Protein AF-0000000085119322 (afdb_homodimer)

Structure (mmCIF, N/CA/C/O backbone):
data_AF-0000000085119322-model_v1
#
loop_
_entity.id
_entity.type
_entity.pdbx_description
1 polymer 'Molybdopterin synthase catalytic subunit'
#
loop_
_atom_site.group_PDB
_atom_site.id
_atom_site.type_symbol
_atom_site.label_atom_id
_atom_site.label_alt_id
_atom_site.label_comp_id
_atom_site.label_asym_id
_atom_site.label_entity_id
_atom_site.label_seq_id
_atom_site.pdbx_PDB_ins_code
_atom_site.Cartn_x
_atom_site.Cartn_y
_atom_site.Cartn_z
_atom_site.occupancy
_atom_site.B_iso_or_equiv
_atom_site.auth_seq_id
_atom_site.auth_comp_id
_atom_site.auth_asym_id
_atom_site.auth_atom_id
_atom_site.pdbx_PDB_model_num
ATOM 1 N N . MET A 1 1 ? 14.812 -4.898 -3.557 1 94.31 1 MET A N 1
ATOM 2 C CA . MET A 1 1 ? 14.984 -6.238 -3.008 1 94.31 1 MET A CA 1
ATOM 3 C C . MET A 1 1 ? 13.898 -7.18 -3.514 1 94.31 1 MET A C 1
ATOM 5 O O . MET A 1 1 ? 12.719 -6.809 -3.555 1 94.31 1 MET A O 1
ATOM 9 N N . LEU A 1 2 ? 14.266 -8.281 -3.996 1 98.31 2 LEU A N 1
ATOM 10 C CA . LEU A 1 2 ? 13.375 -9.352 -4.43 1 98.31 2 LEU A CA 1
ATOM 11 C C . LEU A 1 2 ? 13.5 -10.562 -3.51 1 98.31 2 LEU A C 1
ATOM 13 O O . LEU A 1 2 ? 14.594 -11.086 -3.311 1 98.31 2 LEU A O 1
ATOM 17 N N . GLN A 1 3 ? 12.367 -11.016 -2.955 1 98.69 3 GLN A N 1
ATOM 18 C CA . GLN A 1 3 ? 12.359 -12.172 -2.062 1 98.69 3 GLN A CA 1
ATOM 19 C C . GLN A 1 3 ? 11.391 -13.242 -2.561 1 98.69 3 GLN A C 1
ATOM 21 O O . GLN A 1 3 ? 10.266 -12.93 -2.967 1 98.69 3 GLN A O 1
ATOM 26 N N . ILE A 1 4 ? 11.828 -14.477 -2.506 1 98.69 4 ILE A N 1
ATOM 27 C CA . ILE A 1 4 ? 10.984 -15.609 -2.879 1 98.69 4 ILE A CA 1
ATOM 28 C C . ILE A 1 4 ? 10.82 -16.547 -1.682 1 98.69 4 ILE A C 1
ATOM 30 O O . ILE A 1 4 ? 11.797 -16.875 -1.009 1 98.69 4 ILE A O 1
ATOM 34 N N . PHE A 1 5 ? 9.602 -16.953 -1.393 1 98.75 5 PHE A N 1
ATOM 35 C CA . PHE A 1 5 ? 9.312 -17.812 -0.249 1 98.75 5 PHE A CA 1
ATOM 36 C C . PHE A 1 5 ? 8.602 -19.094 -0.693 1 98.75 5 PHE A C 1
ATOM 38 O O . PHE A 1 5 ? 7.754 -19.062 -1.588 1 98.75 5 PHE A O 1
ATOM 45 N N . ASP A 1 6 ? 8.938 -20.188 -0.025 1 98.56 6 ASP A N 1
ATOM 46 C CA . ASP A 1 6 ? 8.164 -21.406 -0.233 1 98.56 6 ASP A CA 1
ATOM 47 C C . ASP A 1 6 ? 6.875 -21.375 0.577 1 98.56 6 ASP A C 1
ATOM 49 O O . ASP A 1 6 ? 6.906 -21.312 1.808 1 98.56 6 ASP A O 1
ATOM 53 N N . GLY A 1 7 ? 5.703 -21.391 -0.126 1 98.5 7 GLY A N 1
ATOM 54 C CA . GLY A 1 7 ? 4.422 -21.281 0.551 1 98.5 7 GLY A CA 1
ATOM 55 C C . GLY A 1 7 ? 3.932 -19.844 0.671 1 98.5 7 GLY A C 1
ATOM 56 O O . GLY A 1 7 ? 4.383 -18.969 -0.065 1 98.5 7 GLY A O 1
ATOM 57 N N . ASP A 1 8 ? 2.969 -19.625 1.452 1 98.75 8 ASP A N 1
ATOM 58 C CA . ASP A 1 8 ? 2.328 -18.312 1.56 1 98.75 8 ASP A CA 1
ATOM 59 C C . ASP A 1 8 ? 3.289 -17.281 2.139 1 98.75 8 ASP A C 1
ATOM 61 O O . ASP A 1 8 ? 4.336 -17.641 2.688 1 98.75 8 ASP A O 1
ATOM 65 N N . LEU A 1 9 ? 3.004 -16.078 2.045 1 98.94 9 LEU A N 1
ATOM 66 C CA . LEU A 1 9 ? 3.824 -14.977 2.523 1 98.94 9 LEU A CA 1
ATOM 67 C C . LEU A 1 9 ? 3.385 -14.539 3.916 1 98.94 9 LEU A C 1
ATOM 69 O O . LEU A 1 9 ? 2.189 -14.391 4.176 1 98.94 9 LEU A O 1
ATOM 73 N N . ALA A 1 10 ? 4.344 -14.391 4.805 1 98.88 10 ALA A N 1
ATOM 74 C CA . ALA A 1 10 ? 4.074 -13.758 6.094 1 98.88 10 ALA A CA 1
ATOM 75 C C . ALA A 1 10 ? 3.943 -12.242 5.941 1 98.88 10 ALA A C 1
ATOM 77 O O . ALA A 1 10 ? 4.871 -11.5 6.262 1 98.88 10 ALA A O 1
ATOM 78 N N . VAL A 1 11 ? 2.797 -11.766 5.598 1 98.94 11 VAL A N 1
ATOM 79 C CA . VAL A 1 11 ? 2.557 -10.406 5.125 1 98.94 11 VAL A CA 1
ATOM 80 C C . VAL A 1 11 ? 3.018 -9.406 6.176 1 98.94 11 VAL A C 1
ATOM 82 O O . VAL A 1 11 ? 3.793 -8.492 5.879 1 98.94 11 VAL A O 1
ATOM 85 N N . GLU A 1 12 ? 2.57 -9.602 7.402 1 98.88 12 GLU A N 1
ATOM 86 C CA . GLU A 1 12 ? 2.881 -8.656 8.469 1 98.88 12 GLU A CA 1
ATOM 87 C C . GLU A 1 12 ? 4.387 -8.562 8.703 1 98.88 12 GLU A C 1
ATOM 89 O O . GLU A 1 12 ? 4.934 -7.461 8.797 1 98.88 12 GLU A O 1
ATOM 94 N N . GLN A 1 13 ? 5.023 -9.68 8.734 1 98.88 13 GLN A N 1
ATOM 95 C CA . GLN A 1 13 ? 6.465 -9.695 8.961 1 98.88 13 GLN A CA 1
ATOM 96 C C . GLN A 1 13 ? 7.211 -9.023 7.816 1 98.88 13 GLN A C 1
ATOM 98 O O . GLN A 1 13 ? 8.125 -8.227 8.047 1 98.88 13 GLN A O 1
ATOM 103 N N . ILE A 1 14 ? 6.836 -9.312 6.605 1 98.94 14 ILE A N 1
ATOM 104 C CA . ILE A 1 14 ? 7.535 -8.812 5.422 1 98.94 14 ILE A CA 1
ATOM 105 C C . ILE A 1 14 ? 7.324 -7.305 5.301 1 98.94 14 ILE A C 1
ATOM 107 O O . ILE A 1 14 ? 8.289 -6.543 5.184 1 98.94 14 ILE A O 1
ATOM 111 N N . THR A 1 15 ? 6.082 -6.824 5.375 1 98.88 15 THR A N 1
ATOM 112 C CA . THR A 1 15 ? 5.797 -5.406 5.18 1 98.88 15 THR A CA 1
ATOM 113 C C . THR A 1 15 ? 6.355 -4.578 6.336 1 98.88 15 THR A C 1
ATOM 115 O O . THR A 1 15 ? 6.848 -3.469 6.129 1 98.88 15 THR A O 1
ATOM 118 N N . ASN A 1 16 ? 6.285 -5.148 7.578 1 98.88 16 ASN A N 1
ATOM 119 C CA . ASN A 1 16 ? 6.879 -4.457 8.719 1 98.88 16 ASN A CA 1
ATOM 120 C C . ASN A 1 16 ? 8.391 -4.305 8.555 1 98.88 16 ASN A C 1
ATOM 122 O O . ASN A 1 16 ? 8.945 -3.246 8.859 1 98.88 16 ASN A O 1
ATOM 126 N N . SER A 1 17 ? 9.008 -5.352 8.117 1 98.81 17 SER A N 1
ATOM 127 C CA . SER A 1 17 ? 10.461 -5.297 7.934 1 98.81 17 SER A CA 1
ATOM 128 C C . SER A 1 17 ? 10.844 -4.246 6.895 1 98.81 17 SER A C 1
ATOM 130 O O . SER A 1 17 ? 11.844 -3.543 7.055 1 98.81 17 SER A O 1
ATOM 132 N N . TRP A 1 18 ? 10.086 -4.168 5.789 1 98.81 18 TRP A N 1
ATOM 133 C CA . TRP A 1 18 ? 10.359 -3.162 4.766 1 98.81 18 TRP A CA 1
ATOM 134 C C . TRP A 1 18 ? 10.141 -1.756 5.316 1 98.81 18 TRP A C 1
ATOM 136 O O . TRP A 1 18 ? 10.977 -0.869 5.117 1 98.81 18 TRP A O 1
ATOM 146 N N . TYR A 1 19 ? 9.078 -1.54 6.02 1 98.81 19 TYR A N 1
ATOM 147 C CA . TYR A 1 19 ? 8.789 -0.231 6.59 1 98.81 19 TYR A CA 1
ATOM 148 C C . TYR A 1 19 ? 9.906 0.218 7.523 1 98.81 19 TYR A C 1
ATOM 150 O O . TYR A 1 19 ? 10.398 1.345 7.418 1 98.81 19 TYR A O 1
ATOM 158 N N . GLU A 1 20 ? 10.258 -0.684 8.406 1 98.31 20 GLU A N 1
ATOM 159 C CA . GLU A 1 20 ? 11.297 -0.372 9.375 1 98.31 20 GLU A CA 1
ATOM 160 C C . GLU A 1 20 ? 12.617 -0.038 8.688 1 98.31 20 GLU A C 1
ATOM 162 O O . GLU A 1 20 ? 13.344 0.847 9.141 1 98.31 20 GLU A O 1
ATOM 167 N N . LYS A 1 21 ? 12.867 -0.703 7.691 1 98.19 21 LYS A N 1
ATOM 168 C CA . LYS A 1 21 ? 14.133 -0.526 6.988 1 98.19 21 LYS A CA 1
ATOM 169 C C . LYS A 1 21 ? 14.18 0.821 6.273 1 98.19 21 LYS A C 1
ATOM 171 O O . LYS A 1 21 ? 15.234 1.456 6.203 1 98.19 21 LYS A O 1
ATOM 176 N N . TYR A 1 22 ? 13.016 1.266 5.777 1 98.06 22 TYR A N 1
ATOM 177 C CA . TYR A 1 22 ? 13.094 2.35 4.805 1 98.06 22 TYR A CA 1
ATOM 178 C C . TYR A 1 22 ? 12.477 3.627 5.355 1 98.06 22 TYR A C 1
ATOM 180 O O . TYR A 1 22 ? 12.656 4.707 4.793 1 98.06 22 TYR A O 1
ATOM 188 N N . LYS A 1 23 ? 11.781 3.625 6.504 1 97.38 23 LYS A N 1
ATOM 189 C CA . LYS A 1 23 ? 11.039 4.766 7.035 1 97.38 23 LYS A CA 1
ATOM 190 C C . LYS A 1 23 ? 11.977 5.93 7.352 1 97.38 23 LYS A C 1
ATOM 192 O O . LYS A 1 23 ? 11.555 7.09 7.336 1 97.38 23 LYS A O 1
ATOM 197 N N . ASN A 1 24 ? 13.266 5.621 7.559 1 97.88 24 ASN A N 1
ATOM 198 C CA . ASN A 1 24 ? 14.18 6.672 7.992 1 97.88 24 ASN A CA 1
ATOM 199 C C . ASN A 1 24 ? 15.016 7.203 6.836 1 97.88 24 ASN A C 1
ATOM 201 O O . ASN A 1 24 ? 15.961 7.961 7.043 1 97.88 24 ASN A O 1
ATOM 205 N N . LEU A 1 25 ? 14.711 6.793 5.605 1 97.75 25 LEU A N 1
ATOM 206 C CA . LEU A 1 25 ? 15.555 7.137 4.469 1 97.75 25 LEU A CA 1
ATOM 207 C C . LEU A 1 25 ? 14.953 8.281 3.668 1 97.75 25 LEU A C 1
ATOM 209 O O . LEU A 1 25 ? 15.242 8.438 2.479 1 97.75 25 LEU A O 1
ATOM 213 N N . ASN A 1 26 ? 14.07 9.008 4.305 1 97.88 26 ASN A N 1
ATOM 214 C CA . ASN A 1 26 ? 13.438 10.211 3.77 1 97.88 26 ASN A CA 1
ATOM 215 C C . ASN A 1 26 ? 12.562 9.898 2.562 1 97.88 26 ASN A C 1
ATOM 217 O O . ASN A 1 26 ? 12.461 10.703 1.636 1 97.88 26 ASN A O 1
ATOM 221 N N . TYR A 1 27 ? 12.047 8.727 2.541 1 98.5 27 TYR A N 1
ATOM 222 C CA . TYR A 1 27 ? 10.914 8.422 1.672 1 98.5 27 TYR A CA 1
ATOM 223 C C . TYR A 1 27 ? 9.609 8.891 2.297 1 98.5 27 TYR A C 1
ATOM 225 O O . TYR A 1 27 ? 9.164 8.344 3.312 1 98.5 27 TYR A O 1
ATOM 233 N N . GLY A 1 28 ? 9.016 9.836 1.655 1 98.56 28 GLY A N 1
ATOM 234 C CA . GLY A 1 28 ? 7.773 10.391 2.176 1 98.56 28 GLY A CA 1
ATOM 235 C C . GLY A 1 28 ? 6.559 9.547 1.845 1 98.56 28 GLY A C 1
ATOM 236 O O . GLY A 1 28 ? 5.48 9.758 2.4 1 98.56 28 GLY A O 1
ATOM 237 N N . ALA A 1 29 ? 6.797 8.625 0.921 1 98.88 29 ALA A N 1
ATOM 238 C CA . ALA A 1 29 ? 5.707 7.754 0.484 1 98.88 29 ALA A CA 1
ATOM 239 C C . ALA A 1 29 ? 6.16 6.297 0.424 1 98.88 29 ALA A C 1
ATOM 241 O O . ALA A 1 29 ? 7.172 5.98 -0.207 1 98.88 29 ALA A O 1
ATOM 242 N N . ILE A 1 30 ? 5.492 5.438 1.085 1 98.94 30 ILE A N 1
ATOM 243 C CA . ILE A 1 30 ? 5.656 3.988 1.03 1 98.94 30 ILE A CA 1
ATOM 244 C C . ILE A 1 30 ? 4.32 3.328 0.691 1 98.94 30 ILE A C 1
ATOM 246 O O . ILE A 1 30 ? 3.363 3.418 1.464 1 98.94 30 ILE A O 1
ATOM 250 N N . ILE A 1 31 ? 4.219 2.744 -0.44 1 98.94 31 ILE A N 1
ATOM 251 C CA . ILE A 1 31 ? 2.967 2.133 -0.872 1 98.94 31 ILE A CA 1
ATOM 252 C C . ILE A 1 31 ? 3.174 0.637 -1.101 1 98.94 31 ILE A C 1
ATOM 254 O O . ILE A 1 31 ? 4.133 0.23 -1.76 1 98.94 31 ILE A O 1
ATOM 258 N N . THR A 1 32 ? 2.34 -0.16 -0.553 1 98.94 32 THR A N 1
ATOM 259 C CA . THR A 1 32 ? 2.459 -1.613 -0.584 1 98.94 32 THR A CA 1
ATOM 260 C C . THR A 1 32 ? 1.197 -2.246 -1.164 1 98.94 32 THR A C 1
ATOM 262 O O . THR A 1 32 ? 0.082 -1.859 -0.81 1 98.94 32 THR A O 1
ATOM 265 N N . PHE A 1 33 ? 1.334 -3.104 -2.006 1 98.94 33 PHE A N 1
ATOM 266 C CA . PHE A 1 33 ? 0.276 -3.92 -2.59 1 98.94 33 PHE A CA 1
ATOM 267 C C . PHE A 1 33 ? 0.391 -5.367 -2.127 1 98.94 33 PHE A C 1
ATOM 269 O O . PHE A 1 33 ? 1.44 -5.996 -2.287 1 98.94 33 PHE A O 1
ATOM 276 N N . VAL A 1 34 ? -0.618 -5.883 -1.581 1 98.94 34 VAL A N 1
ATOM 277 C CA . VAL A 1 34 ? -0.667 -7.273 -1.141 1 98.94 34 VAL A CA 1
ATOM 278 C C . VAL A 1 34 ? -1.733 -8.023 -1.932 1 98.94 34 VAL A C 1
ATOM 280 O O . VAL A 1 34 ? -2.92 -7.695 -1.86 1 98.94 34 VAL A O 1
ATOM 283 N N . GLY A 1 35 ? -1.321 -8.984 -2.646 1 98.81 35 GLY A N 1
ATOM 284 C CA . GLY A 1 35 ? -2.238 -9.914 -3.291 1 98.81 35 GLY A CA 1
ATOM 285 C C . GLY A 1 35 ? -2.641 -11.07 -2.398 1 98.81 35 GLY A C 1
ATOM 286 O O . GLY A 1 35 ? -1.784 -11.75 -1.826 1 98.81 35 GLY A O 1
ATOM 287 N N . VAL A 1 36 ? -3.914 -11.352 -2.303 1 98.88 36 VAL A N 1
ATOM 288 C CA . VAL A 1 36 ? -4.461 -12.422 -1.479 1 98.88 36 VAL A CA 1
ATOM 289 C C . VAL A 1 36 ? -5.258 -13.391 -2.354 1 98.88 36 VAL A C 1
ATOM 291 O O . VAL A 1 36 ? -6.078 -12.969 -3.17 1 98.88 36 VAL A O 1
ATOM 294 N N . VAL A 1 37 ? -4.996 -14.672 -2.184 1 98.62 37 VAL A N 1
ATOM 295 C CA . VAL A 1 37 ? -5.715 -15.672 -2.963 1 98.62 37 VAL A CA 1
ATOM 296 C C . VAL A 1 37 ? -7.184 -15.703 -2.541 1 98.62 37 VAL A C 1
ATOM 298 O O . VAL A 1 37 ? -7.492 -15.891 -1.363 1 98.62 37 VAL A O 1
ATOM 301 N N . ARG A 1 38 ? -8.031 -15.484 -3.479 1 98.19 38 ARG A N 1
ATOM 302 C CA . ARG A 1 38 ? -9.461 -15.469 -3.178 1 98.19 38 ARG A CA 1
ATOM 303 C C . ARG A 1 38 ? -10.047 -16.875 -3.246 1 98.19 38 ARG A C 1
ATOM 305 O O . ARG A 1 38 ? -9.555 -17.719 -3.992 1 98.19 38 ARG A O 1
ATOM 312 N N . ASN A 1 39 ? -11.047 -17.047 -2.467 1 97.56 39 ASN A N 1
ATOM 313 C CA . ASN A 1 39 ? -11.844 -18.266 -2.566 1 97.56 39 ASN A CA 1
ATOM 314 C C . ASN A 1 39 ? -12.906 -18.156 -3.656 1 97.56 39 ASN A C 1
ATOM 316 O O . ASN A 1 39 ? -14.023 -17.688 -3.396 1 97.56 39 ASN A O 1
ATOM 320 N N . GLU A 1 40 ? -12.5 -18.562 -4.816 1 94.94 40 GLU A N 1
ATOM 321 C CA . GLU A 1 40 ? -13.406 -18.469 -5.961 1 94.94 40 GLU A CA 1
ATOM 322 C C . GLU A 1 40 ? -13.25 -19.672 -6.887 1 94.94 40 GLU A C 1
ATOM 324 O O . GLU A 1 40 ? -12.266 -20.406 -6.797 1 94.94 40 GLU A O 1
ATOM 329 N N . ASN A 1 41 ? -14.242 -19.938 -7.684 1 92.5 41 ASN A N 1
ATOM 330 C CA . ASN A 1 41 ? -14.211 -20.938 -8.742 1 92.5 41 ASN A CA 1
ATOM 331 C C . ASN A 1 41 ? -13.906 -22.328 -8.195 1 92.5 41 ASN A C 1
ATOM 333 O O . ASN A 1 41 ? -13.219 -23.125 -8.844 1 92.5 41 ASN A O 1
ATOM 337 N N . ASN A 1 42 ? -14.195 -22.531 -6.949 1 94.19 42 ASN A N 1
ATOM 338 C CA . ASN A 1 42 ? -14.078 -23.812 -6.281 1 94.19 42 ASN A CA 1
ATOM 339 C C . ASN A 1 42 ? -12.617 -24.25 -6.164 1 94.19 42 ASN A C 1
ATOM 341 O O . ASN A 1 42 ? -12.328 -25.453 -6.129 1 94.19 42 ASN A O 1
ATOM 345 N N . ILE A 1 43 ? -11.75 -23.281 -6.242 1 96.69 43 ILE A N 1
ATOM 346 C CA . ILE A 1 43 ? -10.352 -23.641 -6.043 1 96.69 43 ILE A CA 1
ATOM 347 C C . ILE A 1 43 ? -10.047 -23.703 -4.547 1 96.69 43 ILE A C 1
ATOM 349 O O . ILE A 1 43 ? -10.75 -23.094 -3.738 1 96.69 43 ILE A O 1
ATOM 353 N N . GLU A 1 44 ? -8.992 -24.406 -4.195 1 97.94 44 GLU A N 1
ATOM 354 C CA . GLU A 1 44 ? -8.539 -24.531 -2.816 1 97.94 44 GLU A CA 1
ATOM 355 C C . GLU A 1 44 ? -7.328 -23.641 -2.553 1 97.94 44 GLU A C 1
ATOM 357 O O . GLU A 1 44 ? -6.852 -23.547 -1.42 1 97.94 44 GLU A O 1
ATOM 362 N N . GLY A 1 45 ? -6.777 -23.109 -3.598 1 98.25 45 GLY A N 1
ATOM 363 C CA . GLY A 1 45 ? -5.586 -22.266 -3.582 1 98.25 45 GLY A CA 1
ATOM 364 C C . GLY A 1 45 ? -4.922 -22.156 -4.941 1 98.25 45 GLY A C 1
ATOM 365 O O . GLY A 1 45 ? -5.477 -22.594 -5.949 1 98.25 45 GLY A O 1
ATOM 366 N N . LEU A 1 46 ? -3.848 -21.5 -4.938 1 98.19 46 LEU A N 1
ATOM 367 C CA . LEU A 1 46 ? -3.033 -21.359 -6.137 1 98.19 46 LEU A CA 1
ATOM 368 C C . LEU A 1 46 ? -1.631 -21.922 -5.914 1 98.19 46 LEU A C 1
ATOM 370 O O . LEU A 1 46 ? -1.17 -22.016 -4.773 1 98.19 46 LEU A O 1
ATOM 374 N N . SER A 1 47 ? -1.062 -22.266 -6.988 1 98.06 47 SER A N 1
ATOM 375 C CA . SER A 1 47 ? 0.321 -22.734 -6.961 1 98.06 47 SER A CA 1
ATOM 376 C C . SER A 1 47 ? 1.163 -22.016 -8.016 1 98.06 47 SER A C 1
ATOM 378 O O . SER A 1 47 ? 0.677 -21.734 -9.109 1 98.06 47 SER A O 1
ATOM 380 N N . PHE A 1 48 ? 2.488 -21.891 -7.66 1 97.81 48 PHE A N 1
ATOM 381 C CA . PHE A 1 48 ? 3.301 -21.062 -8.531 1 97.81 48 PHE A CA 1
ATOM 382 C C . PHE A 1 48 ? 4.637 -21.719 -8.836 1 97.81 48 PHE A C 1
ATOM 384 O O . PHE A 1 48 ? 5.312 -22.219 -7.926 1 97.81 48 PHE A O 1
ATOM 391 N N . ASP A 1 49 ? 4.996 -21.688 -10.109 1 97 49 ASP A N 1
ATOM 392 C CA . ASP A 1 49 ? 6.355 -21.969 -10.547 1 97 49 ASP A CA 1
ATOM 393 C C . ASP A 1 49 ? 7.086 -20.688 -10.953 1 97 49 ASP A C 1
ATOM 395 O O . ASP A 1 49 ? 6.5 -19.812 -11.594 1 97 49 ASP A O 1
ATOM 399 N N . ILE A 1 50 ? 8.32 -20.641 -10.484 1 96.69 50 ILE A N 1
ATOM 400 C CA . ILE A 1 50 ? 9.102 -19.438 -10.75 1 96.69 50 ILE A CA 1
ATOM 401 C C . ILE A 1 50 ? 10.445 -19.812 -11.367 1 96.69 50 ILE A C 1
ATOM 403 O O . ILE A 1 50 ? 11.109 -20.734 -10.883 1 96.69 50 ILE A O 1
ATOM 407 N N . TYR A 1 51 ? 10.773 -19.156 -12.406 1 94.75 51 TYR A N 1
ATOM 408 C CA . TYR A 1 51 ? 12.141 -19.172 -12.898 1 94.75 51 TYR A CA 1
ATOM 409 C C . TYR A 1 51 ? 12.93 -17.969 -12.383 1 94.75 51 TYR A C 1
ATOM 411 O O . TYR A 1 51 ? 12.969 -16.922 -13.039 1 94.75 51 TYR A O 1
ATOM 419 N N . GLU A 1 52 ? 13.688 -18.141 -11.398 1 96.25 52 GLU A N 1
ATOM 420 C CA . GLU A 1 52 ? 14.227 -17.047 -10.609 1 96.25 52 GLU A CA 1
ATOM 421 C C . GLU A 1 52 ? 15.211 -16.203 -11.422 1 96.25 52 GLU A C 1
ATOM 423 O O . GLU A 1 52 ? 15.203 -14.977 -11.328 1 96.25 52 GLU A O 1
ATOM 428 N N . PRO A 1 53 ? 16.031 -16.828 -12.234 1 96.56 53 PRO A N 1
ATOM 429 C CA . PRO A 1 53 ? 17 -16 -12.984 1 96.56 53 PRO A CA 1
ATOM 430 C C . PRO A 1 53 ? 16.328 -14.992 -13.906 1 96.56 53 PRO A C 1
ATOM 432 O O . PRO A 1 53 ? 16.734 -13.836 -13.969 1 96.56 53 PRO A O 1
ATOM 435 N N . ILE A 1 54 ? 15.297 -15.422 -14.609 1 97.31 54 ILE A N 1
ATOM 436 C CA . ILE A 1 54 ? 14.594 -14.516 -15.516 1 97.31 54 ILE A CA 1
ATOM 437 C C . ILE A 1 54 ? 13.789 -13.5 -14.719 1 97.31 54 ILE A C 1
ATOM 439 O O . ILE A 1 54 ? 13.719 -12.32 -15.086 1 97.31 54 ILE A O 1
ATOM 443 N N . LEU A 1 55 ? 13.219 -13.938 -13.625 1 98 55 LEU A N 1
ATOM 444 C CA . LEU A 1 55 ? 12.477 -13.023 -12.766 1 98 55 LEU A CA 1
ATOM 445 C C . LEU A 1 55 ? 13.383 -11.93 -12.219 1 98 55 LEU A C 1
ATOM 447 O O . LEU A 1 55 ? 12.984 -10.766 -12.156 1 98 55 LEU A O 1
ATOM 451 N N . LYS A 1 56 ? 14.531 -12.305 -11.797 1 97.88 56 LYS A N 1
ATOM 452 C CA . LYS A 1 56 ? 15.5 -11.344 -11.266 1 97.88 56 LYS A CA 1
ATOM 453 C C . LYS A 1 56 ? 15.891 -10.32 -12.328 1 97.88 56 LYS A C 1
ATOM 455 O O . LYS A 1 56 ? 16.047 -9.133 -12.023 1 97.88 56 LYS A O 1
ATOM 460 N N . LEU A 1 57 ? 16.094 -10.805 -13.531 1 97.81 57 LEU A N 1
ATOM 461 C CA . LEU A 1 57 ? 16.422 -9.891 -14.617 1 97.81 57 LEU A CA 1
ATOM 462 C C . LEU A 1 57 ? 15.297 -8.891 -14.844 1 97.81 57 LEU A C 1
ATOM 464 O O . LEU A 1 57 ? 15.539 -7.691 -14.992 1 97.81 57 LEU A O 1
ATOM 468 N N . TRP A 1 58 ? 14.086 -9.391 -14.938 1 97.94 58 TRP A N 1
ATOM 469 C CA . TRP A 1 58 ? 12.914 -8.539 -15.078 1 97.94 58 TRP A CA 1
ATOM 470 C C . TRP A 1 58 ? 12.828 -7.535 -13.93 1 97.94 58 TRP A C 1
ATOM 472 O O . TRP A 1 58 ? 12.633 -6.34 -14.156 1 97.94 58 TRP A O 1
ATOM 482 N N . PHE A 1 59 ? 13.078 -8 -12.719 1 98.62 59 PHE A N 1
ATOM 483 C CA . PHE A 1 59 ? 12.984 -7.156 -11.539 1 98.62 59 PHE A CA 1
ATOM 484 C C . PHE A 1 59 ? 14.086 -6.102 -11.539 1 98.62 59 PHE A C 1
ATOM 486 O O . PHE A 1 59 ? 13.852 -4.953 -11.156 1 98.62 59 PHE A O 1
ATOM 493 N N . ASP A 1 60 ? 15.258 -6.461 -11.961 1 98.31 60 ASP A N 1
ATOM 494 C CA . ASP A 1 60 ? 16.391 -5.527 -12.016 1 98.31 60 ASP A CA 1
ATOM 495 C C . ASP A 1 60 ? 16.094 -4.371 -12.969 1 98.31 60 ASP A C 1
ATOM 497 O O . ASP A 1 60 ? 16.516 -3.238 -12.719 1 98.31 60 ASP A O 1
ATOM 501 N N . SER A 1 61 ? 15.445 -4.695 -14.047 1 98.25 61 SER A N 1
ATOM 502 C CA . SER A 1 61 ? 15.078 -3.633 -14.977 1 98.25 61 SER A CA 1
ATOM 503 C C . SER A 1 61 ? 14.125 -2.637 -14.32 1 98.25 61 SER A C 1
ATOM 505 O O . SER A 1 61 ? 14.195 -1.436 -14.586 1 98.25 61 SER A O 1
ATOM 507 N N . TRP A 1 62 ? 13.227 -3.123 -13.477 1 98.56 62 TRP A N 1
ATOM 508 C CA . TRP A 1 62 ? 12.297 -2.256 -12.758 1 98.56 62 TRP A CA 1
ATOM 509 C C . TRP A 1 62 ? 13.023 -1.448 -11.688 1 98.56 62 TRP A C 1
ATOM 511 O O . TRP A 1 62 ? 12.688 -0.286 -11.445 1 98.56 62 TRP A O 1
ATOM 521 N N . GLN A 1 63 ? 14.008 -2.072 -11.039 1 98.62 63 GLN A N 1
ATOM 522 C CA . GLN A 1 63 ? 14.805 -1.34 -10.055 1 98.62 63 GLN A CA 1
ATOM 523 C C . GLN A 1 63 ? 15.516 -0.155 -10.695 1 98.62 63 GLN A C 1
ATOM 525 O O . GLN A 1 63 ? 15.555 0.937 -10.125 1 98.62 63 GLN A O 1
ATOM 530 N N . LYS A 1 64 ? 16.031 -0.398 -11.891 1 98.5 64 LYS A N 1
ATOM 531 C CA . LYS A 1 64 ? 16.703 0.675 -12.625 1 98.5 64 LYS A CA 1
ATOM 532 C C . LYS A 1 64 ? 15.727 1.807 -12.945 1 98.5 64 LYS A C 1
ATOM 534 O O . LYS A 1 64 ? 16.047 2.982 -12.758 1 98.5 64 LYS A O 1
ATOM 539 N N . LYS A 1 65 ? 14.562 1.426 -13.43 1 98.44 65 LYS A N 1
ATOM 540 C CA . LYS A 1 65 ? 13.523 2.404 -13.734 1 98.44 65 LYS A CA 1
ATOM 541 C C . LYS A 1 65 ? 13.141 3.211 -12.5 1 98.44 65 LYS A C 1
ATOM 543 O O . LYS A 1 65 ? 13.008 4.438 -12.562 1 98.44 65 LYS A O 1
ATOM 548 N N . ALA A 1 66 ? 12.992 2.551 -11.352 1 98.69 66 ALA A N 1
ATOM 549 C CA . ALA A 1 66 ? 12.625 3.205 -10.094 1 98.69 66 ALA A CA 1
ATOM 550 C C . ALA A 1 66 ? 13.727 4.137 -9.617 1 98.69 66 ALA A C 1
ATOM 552 O O . ALA A 1 66 ? 13.461 5.262 -9.188 1 98.69 66 ALA A O 1
ATOM 553 N N . ASN A 1 67 ? 14.945 3.701 -9.727 1 98.38 67 ASN A N 1
ATOM 554 C CA . ASN A 1 67 ? 16.094 4.48 -9.266 1 98.38 67 ASN A CA 1
ATOM 555 C C . ASN A 1 67 ? 16.219 5.793 -10.039 1 98.38 67 ASN A C 1
ATOM 557 O O . ASN A 1 67 ? 16.625 6.812 -9.477 1 98.38 67 ASN A O 1
ATOM 561 N N . GLU A 1 68 ? 15.852 5.785 -11.305 1 98.5 68 GLU A N 1
ATOM 562 C CA . GLU A 1 68 ? 15.883 6.988 -12.125 1 98.5 68 GLU A CA 1
ATOM 563 C C . GLU A 1 68 ? 14.93 8.047 -11.594 1 98.5 68 GLU A C 1
ATOM 565 O O . GLU A 1 68 ? 15.102 9.242 -11.859 1 98.5 68 GLU A O 1
ATOM 570 N N . LYS A 1 69 ? 13.977 7.629 -10.844 1 98.31 69 LYS A N 1
ATOM 571 C CA . LYS A 1 69 ? 12.984 8.539 -10.273 1 98.31 69 LYS A CA 1
ATOM 572 C C . LYS A 1 69 ? 13.195 8.719 -8.773 1 98.31 69 LYS A C 1
ATOM 574 O O . LYS A 1 69 ? 12.281 9.125 -8.055 1 98.31 69 LYS A O 1
ATOM 579 N N . ASN A 1 70 ? 14.375 8.273 -8.266 1 98.25 70 ASN A N 1
ATOM 580 C CA . ASN A 1 70 ? 14.742 8.359 -6.852 1 98.25 70 ASN A CA 1
ATOM 581 C C . ASN A 1 70 ? 13.812 7.516 -5.984 1 98.25 70 ASN A C 1
ATOM 583 O O . ASN A 1 70 ? 13.422 7.938 -4.891 1 98.25 70 ASN A O 1
ATOM 587 N N . ALA A 1 71 ? 13.422 6.391 -6.516 1 98.88 71 ALA A N 1
ATOM 588 C CA . ALA A 1 71 ? 12.555 5.441 -5.824 1 98.88 71 ALA A CA 1
ATOM 589 C C . ALA A 1 71 ? 13.188 4.055 -5.777 1 98.88 71 ALA A C 1
ATOM 591 O O . ALA A 1 71 ? 14.227 3.816 -6.406 1 98.88 71 ALA A O 1
ATOM 592 N N . ILE A 1 72 ? 12.625 3.211 -4.961 1 98.88 72 ILE A N 1
ATOM 593 C CA . ILE A 1 72 ? 12.992 1.8 -4.973 1 98.88 72 ILE A CA 1
ATOM 594 C C . ILE A 1 72 ? 11.727 0.94 -5.055 1 98.88 72 ILE A C 1
ATOM 596 O O . ILE A 1 72 ? 10.648 1.37 -4.641 1 98.88 72 ILE A O 1
ATOM 600 N N . VAL A 1 73 ? 11.867 -0.197 -5.598 1 98.88 73 VAL A N 1
ATOM 601 C CA . VAL A 1 73 ? 10.789 -1.179 -5.68 1 98.88 73 VAL A CA 1
ATOM 602 C C . VAL A 1 73 ? 11.195 -2.449 -4.934 1 98.88 73 VAL A C 1
ATOM 604 O O . VAL A 1 73 ? 12.344 -2.889 -5.016 1 98.88 73 VAL A O 1
ATOM 607 N N . LEU A 1 74 ? 10.32 -2.982 -4.164 1 98.94 74 LEU A N 1
ATOM 608 C CA . LEU A 1 74 ? 10.477 -4.242 -3.449 1 98.94 74 LEU A CA 1
ATOM 609 C C . LEU A 1 74 ? 9.391 -5.234 -3.85 1 98.94 74 LEU A C 1
ATOM 611 O O . LEU A 1 74 ? 8.273 -4.836 -4.172 1 98.94 74 LEU A O 1
ATOM 615 N N . MET A 1 75 ? 9.758 -6.5 -3.752 1 98.88 75 MET A N 1
ATOM 616 C CA . MET A 1 75 ? 8.773 -7.512 -4.125 1 98.88 75 MET A CA 1
ATOM 617 C C . MET A 1 75 ? 9.023 -8.82 -3.379 1 98.88 75 MET A C 1
ATOM 619 O O . MET A 1 75 ? 10.172 -9.219 -3.189 1 98.88 75 MET A O 1
ATOM 623 N N . ALA A 1 76 ? 8 -9.438 -2.906 1 98.94 76 ALA A N 1
ATOM 624 C CA . ALA A 1 76 ? 7.988 -10.797 -2.379 1 98.94 76 ALA A CA 1
ATOM 625 C C . ALA A 1 76 ? 6.965 -11.664 -3.115 1 98.94 76 A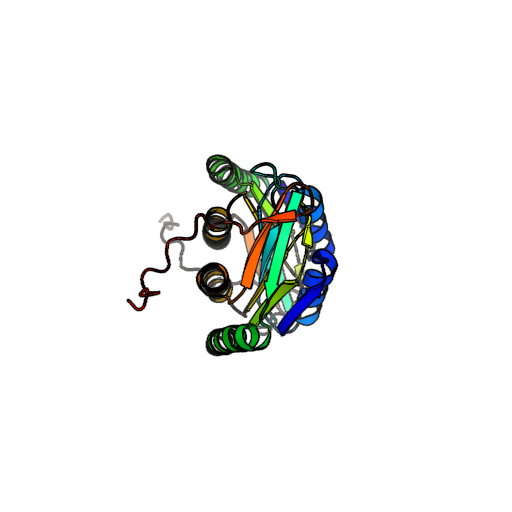LA A C 1
ATOM 627 O O . ALA A 1 76 ? 5.855 -11.203 -3.406 1 98.94 76 ALA A O 1
ATOM 628 N N . HIS A 1 77 ? 7.305 -12.852 -3.416 1 98.88 77 HIS A N 1
ATOM 629 C CA . HIS A 1 77 ? 6.387 -13.758 -4.105 1 98.88 77 HIS A CA 1
ATOM 630 C C . HIS A 1 77 ? 6.543 -15.188 -3.604 1 98.88 77 HIS A C 1
ATOM 632 O O . HIS A 1 77 ? 7.637 -15.594 -3.213 1 98.88 77 HIS A O 1
ATOM 638 N N . SER A 1 78 ? 5.473 -15.852 -3.678 1 98.75 78 SER A N 1
ATOM 639 C CA . SER A 1 78 ? 5.426 -17.25 -3.248 1 98.75 78 SER A CA 1
ATOM 640 C C . SER A 1 78 ? 5.898 -18.188 -4.355 1 98.75 78 SER A C 1
ATOM 642 O O . SER A 1 78 ? 5.676 -17.922 -5.539 1 98.75 78 SER A O 1
ATOM 644 N N . ARG A 1 79 ? 6.52 -19.188 -4 1 98.44 79 ARG A N 1
ATOM 645 C CA . ARG A 1 79 ? 6.703 -20.406 -4.777 1 98.44 79 ARG A CA 1
ATOM 646 C C . ARG A 1 79 ? 5.934 -21.562 -4.16 1 98.44 79 ARG A C 1
ATOM 648 O O . ARG A 1 79 ? 5.895 -21.719 -2.938 1 98.44 79 ARG A O 1
ATOM 655 N N . GLY A 1 80 ? 5.324 -22.391 -5.016 1 98.19 80 GLY A N 1
ATOM 656 C CA . GLY A 1 80 ? 4.535 -23.5 -4.516 1 98.19 80 GLY A CA 1
ATOM 657 C C . GLY A 1 80 ? 3.125 -23.109 -4.121 1 98.19 80 GLY A C 1
ATOM 658 O O . GLY A 1 80 ? 2.545 -22.188 -4.711 1 98.19 80 GLY A O 1
ATOM 659 N N . 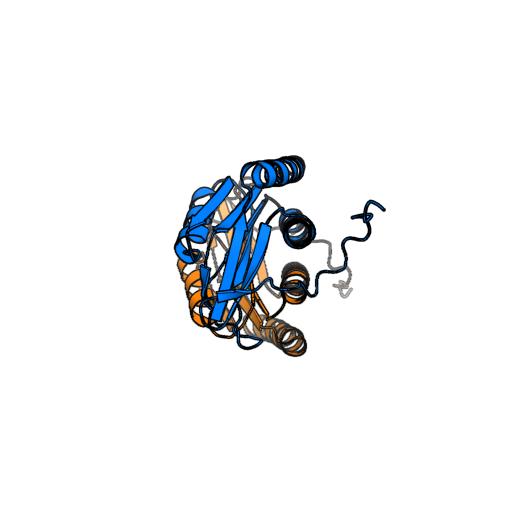ASP A 1 81 ? 2.506 -23.844 -3.197 1 98.56 81 ASP A N 1
ATOM 660 C CA . ASP A 1 81 ? 1.074 -23.781 -2.92 1 98.56 81 ASP A CA 1
ATOM 661 C C . ASP A 1 81 ? 0.762 -22.672 -1.916 1 98.56 81 ASP A C 1
ATOM 663 O O . ASP A 1 81 ? 1.437 -22.547 -0.892 1 98.56 81 ASP A O 1
ATOM 667 N N . VAL A 1 82 ? -0.214 -21.906 -2.229 1 98.81 82 VAL A N 1
ATOM 668 C CA . VAL A 1 82 ? -0.776 -20.875 -1.364 1 98.81 82 VAL A CA 1
ATOM 669 C C . VAL A 1 82 ? -2.285 -21.078 -1.239 1 98.81 82 VAL A C 1
ATOM 671 O O . VAL A 1 82 ? -3.004 -21.062 -2.24 1 98.81 82 VAL A O 1
ATOM 674 N N . LYS A 1 83 ? -2.785 -21.234 -0.05 1 98.56 83 LYS A N 1
ATOM 675 C CA . LYS A 1 83 ? -4.199 -21.516 0.165 1 98.56 83 LYS A CA 1
ATOM 676 C C . LYS A 1 83 ? -5.047 -20.266 0.033 1 98.56 83 LYS A C 1
ATOM 678 O O . LYS A 1 83 ? -4.516 -19.156 -0.001 1 98.56 83 LYS A O 1
ATOM 683 N N . ASN A 1 84 ? -6.371 -20.516 -0.13 1 98.44 84 ASN A N 1
ATOM 684 C CA . ASN A 1 84 ? -7.305 -19.391 -0.146 1 98.44 84 ASN A CA 1
ATOM 685 C C . ASN A 1 84 ? -7.145 -18.5 1.088 1 98.44 84 ASN A C 1
ATOM 687 O O . ASN A 1 84 ? -6.957 -19.016 2.197 1 98.44 84 ASN A O 1
ATOM 691 N N . HIS A 1 85 ? -7.148 -17.188 0.918 1 98.44 85 HIS A N 1
ATOM 692 C CA . HIS A 1 85 ? -7.102 -16.141 1.942 1 98.44 85 HIS A CA 1
ATOM 693 C C . HIS A 1 85 ? -5.688 -15.977 2.486 1 98.44 85 HIS A C 1
ATOM 695 O O . HIS A 1 85 ? -5.477 -15.258 3.467 1 98.44 85 HIS A O 1
ATOM 701 N N . GLN A 1 86 ? -4.723 -16.625 1.824 1 98.75 86 GLN A N 1
ATOM 702 C CA . GLN A 1 86 ? -3.309 -16.359 2.08 1 98.75 86 GLN A CA 1
ATOM 703 C C . GLN A 1 86 ? -2.691 -15.531 0.958 1 98.75 86 GLN A C 1
ATOM 705 O O . GLN A 1 86 ? -3.244 -15.453 -0.141 1 98.75 86 GLN A O 1
ATOM 710 N N . SER A 1 87 ? -1.57 -14.914 1.256 1 98.88 87 SER A N 1
ATOM 711 C CA . SER A 1 87 ? -0.958 -14.016 0.278 1 98.88 87 SER A CA 1
ATOM 712 C C . SER A 1 87 ? 0.105 -14.742 -0.542 1 98.88 87 SER A C 1
ATOM 714 O O . SER A 1 87 ? 0.867 -15.547 -0.006 1 98.88 87 SER A O 1
ATOM 716 N N . SER A 1 88 ? 0.165 -14.383 -1.812 1 98.88 88 SER A N 1
ATOM 717 C CA . SER A 1 88 ? 1.169 -14.945 -2.705 1 98.88 88 SER A CA 1
ATOM 718 C C . SER A 1 88 ? 2.086 -13.867 -3.266 1 98.88 88 SER A C 1
ATOM 720 O O . SER A 1 88 ? 3.119 -14.172 -3.867 1 98.88 88 SER A O 1
ATOM 722 N N . TYR A 1 89 ? 1.747 -12.633 -3.08 1 98.94 89 TYR A N 1
ATOM 723 C CA . TYR A 1 89 ? 2.424 -11.555 -3.793 1 98.94 89 TYR A CA 1
ATOM 724 C C . TYR A 1 89 ? 2.383 -10.266 -2.988 1 98.94 89 TYR A C 1
ATOM 726 O O . TYR A 1 89 ? 1.319 -9.852 -2.521 1 98.94 89 TYR A O 1
ATOM 734 N N . ILE A 1 90 ? 3.539 -9.602 -2.748 1 99 90 ILE A N 1
ATOM 735 C CA . ILE A 1 90 ? 3.633 -8.273 -2.15 1 99 90 ILE A CA 1
ATOM 736 C C . ILE A 1 90 ? 4.578 -7.402 -2.979 1 99 90 ILE A C 1
ATOM 738 O O . ILE A 1 90 ? 5.668 -7.836 -3.35 1 99 90 ILE A O 1
ATOM 742 N N . ALA A 1 91 ? 4.125 -6.293 -3.346 1 98.94 91 ALA A N 1
ATOM 743 C CA . ALA A 1 91 ? 4.953 -5.266 -3.975 1 98.94 91 ALA A CA 1
ATOM 744 C C . ALA A 1 91 ? 4.98 -3.992 -3.133 1 98.94 91 ALA A C 1
ATOM 746 O O . ALA A 1 91 ? 4 -3.664 -2.461 1 98.94 91 ALA A O 1
ATOM 747 N N . CYS A 1 92 ? 6.059 -3.299 -3.244 1 98.94 92 CYS A N 1
ATOM 748 C CA . CYS A 1 92 ? 6.188 -2.051 -2.5 1 98.94 92 CYS A CA 1
ATOM 749 C C . CYS A 1 92 ? 7.035 -1.044 -3.266 1 98.94 92 CYS A C 1
ATOM 751 O O . CYS A 1 92 ? 8.016 -1.416 -3.912 1 98.94 92 CYS A O 1
ATOM 753 N N . VAL A 1 93 ? 6.664 0.164 -3.225 1 98.94 93 VAL A N 1
ATOM 754 C CA . VAL A 1 93 ? 7.465 1.267 -3.752 1 98.94 93 VAL A CA 1
ATOM 755 C C . VAL A 1 93 ? 7.707 2.301 -2.656 1 98.94 93 VAL A C 1
ATOM 757 O O . VAL A 1 93 ? 6.785 2.66 -1.92 1 98.94 93 VAL A O 1
ATOM 760 N N . CYS A 1 94 ? 8.898 2.727 -2.502 1 98.94 94 CYS A N 1
ATOM 761 C CA . CYS A 1 94 ? 9.281 3.836 -1.636 1 98.94 94 CYS A CA 1
ATOM 762 C C . CYS A 1 94 ? 9.844 4.992 -2.451 1 98.94 94 CYS A C 1
ATOM 764 O O . CYS A 1 94 ? 10.711 4.793 -3.311 1 98.94 94 CYS A O 1
ATOM 766 N N . SER A 1 95 ? 9.383 6.148 -2.23 1 98.88 95 SER A N 1
ATOM 767 C CA . SER A 1 95 ? 9.898 7.328 -2.916 1 98.88 95 SER A CA 1
ATOM 768 C C . SER A 1 95 ? 9.727 8.578 -2.062 1 98.88 95 SER A C 1
ATOM 770 O O . SER A 1 95 ? 8.922 8.602 -1.134 1 98.88 95 SER A O 1
ATOM 772 N N . PRO A 1 96 ? 10.484 9.602 -2.354 1 98.38 96 PRO A N 1
ATOM 773 C CA . PRO A 1 96 ? 10.344 10.852 -1.603 1 98.38 96 PRO A CA 1
ATOM 774 C C . PRO A 1 96 ? 8.984 11.516 -1.825 1 98.38 96 PRO A C 1
ATOM 776 O O . PRO A 1 96 ? 8.43 12.117 -0.901 1 98.38 96 PRO A O 1
ATOM 779 N N . LYS A 1 97 ? 8.391 11.352 -2.98 1 97.81 97 LYS A N 1
ATOM 780 C CA . LYS A 1 97 ? 7.164 12.047 -3.359 1 97.81 97 LYS A CA 1
ATOM 781 C C . LYS A 1 97 ? 6.047 11.055 -3.668 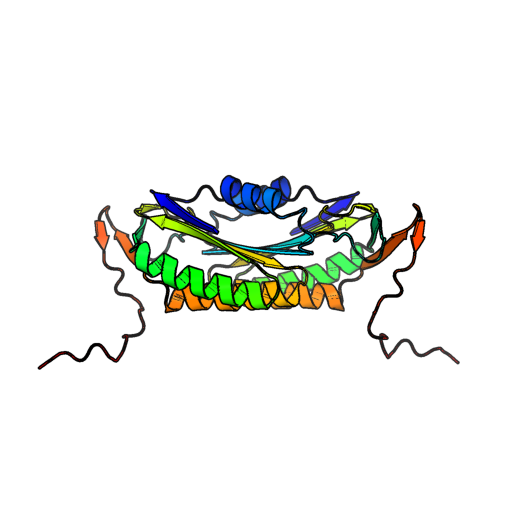1 97.81 97 LYS A C 1
ATOM 783 O O . LYS A 1 97 ? 6.285 10.008 -4.273 1 97.81 97 LYS A O 1
ATOM 788 N N . ARG A 1 98 ? 4.859 11.453 -3.279 1 98.25 98 ARG A N 1
ATOM 789 C CA . ARG A 1 98 ? 3.723 10.547 -3.373 1 98.25 98 ARG A CA 1
ATOM 790 C C . ARG A 1 98 ? 3.43 10.18 -4.824 1 98.25 98 ARG A C 1
ATOM 792 O O . ARG A 1 98 ? 3.104 9.031 -5.129 1 98.25 98 ARG A O 1
ATOM 799 N N . ARG A 1 99 ? 3.545 11.172 -5.723 1 98.25 99 ARG A N 1
ATOM 800 C CA . ARG A 1 99 ? 3.141 10.969 -7.109 1 98.25 99 ARG A CA 1
ATOM 801 C C . ARG A 1 99 ? 3.969 9.867 -7.762 1 98.25 99 ARG A C 1
ATOM 803 O O . ARG A 1 99 ? 3.428 9.016 -8.469 1 98.25 99 ARG A O 1
ATOM 810 N N . VAL A 1 100 ? 5.246 9.859 -7.488 1 98.81 100 VAL A N 1
ATOM 811 C CA . VAL A 1 100 ? 6.141 8.852 -8.047 1 98.81 100 VAL A CA 1
ATOM 812 C C . VAL A 1 100 ? 5.742 7.469 -7.535 1 98.81 100 VAL A C 1
ATOM 814 O O . VAL A 1 100 ? 5.645 6.516 -8.312 1 98.81 100 VAL A O 1
ATOM 817 N N . ALA A 1 101 ? 5.512 7.305 -6.211 1 98.88 101 ALA A N 1
ATOM 818 C CA . ALA A 1 101 ? 5.145 6.027 -5.609 1 98.88 101 ALA A CA 1
ATOM 819 C C . ALA A 1 101 ? 3.832 5.504 -6.188 1 98.88 101 ALA A C 1
ATOM 821 O O . ALA A 1 101 ? 3.721 4.324 -6.531 1 98.88 101 ALA A O 1
ATOM 822 N N . LEU A 1 102 ? 2.836 6.438 -6.328 1 98.88 102 LEU A N 1
ATOM 823 C CA . LEU A 1 102 ? 1.518 6.07 -6.836 1 98.88 102 LEU A CA 1
ATOM 824 C C . LEU A 1 102 ? 1.6 5.609 -8.289 1 98.88 102 LEU A C 1
ATOM 826 O O . LEU A 1 102 ? 0.989 4.605 -8.656 1 98.88 102 LEU A O 1
ATOM 830 N N . GLU A 1 103 ? 2.391 6.289 -9.055 1 98.81 103 GLU A N 1
ATOM 831 C CA . GLU A 1 103 ? 2.543 5.93 -10.461 1 98.81 103 GLU A CA 1
ATOM 832 C C . GLU A 1 103 ? 3.305 4.617 -10.617 1 98.81 103 GLU A C 1
ATOM 834 O O . GLU A 1 103 ? 2.881 3.734 -11.367 1 98.81 103 GLU A O 1
ATOM 839 N N . LEU A 1 104 ? 4.383 4.477 -9.938 1 98.88 104 LEU A N 1
ATOM 840 C CA . LEU A 1 104 ? 5.262 3.326 -10.109 1 98.88 104 LEU A CA 1
ATOM 841 C C . LEU A 1 104 ? 4.59 2.049 -9.617 1 98.88 104 LEU A C 1
ATOM 843 O O . LEU A 1 104 ? 4.746 0.986 -10.219 1 98.88 104 LEU A O 1
ATOM 847 N N . ILE A 1 105 ? 3.824 2.105 -8.508 1 98.94 105 ILE A N 1
ATOM 848 C CA . ILE A 1 105 ? 3.195 0.889 -8 1 98.94 105 ILE A CA 1
ATOM 849 C C . ILE A 1 105 ? 2.162 0.386 -9.008 1 98.94 105 ILE A C 1
ATOM 851 O O . ILE A 1 105 ? 2.023 -0.823 -9.211 1 98.94 105 ILE A O 1
ATOM 855 N N . ASP A 1 106 ? 1.434 1.358 -9.602 1 98.88 106 ASP A N 1
ATOM 856 C CA . ASP A 1 106 ? 0.462 0.999 -10.633 1 98.88 106 ASP A CA 1
ATOM 857 C C . ASP A 1 106 ? 1.144 0.321 -11.82 1 98.88 106 ASP A C 1
ATOM 859 O O . ASP A 1 106 ? 0.749 -0.774 -12.227 1 98.88 106 ASP A O 1
ATOM 863 N N . GLU A 1 107 ? 2.172 0.946 -12.328 1 98.81 107 GLU A N 1
ATOM 864 C CA . GLU A 1 107 ? 2.895 0.421 -13.477 1 98.81 107 GLU A CA 1
ATOM 865 C C . GLU A 1 107 ? 3.547 -0.92 -13.156 1 98.81 107 GLU A C 1
ATOM 867 O O . GLU A 1 107 ? 3.516 -1.843 -13.977 1 98.81 107 GLU A O 1
ATOM 872 N N . PHE A 1 108 ? 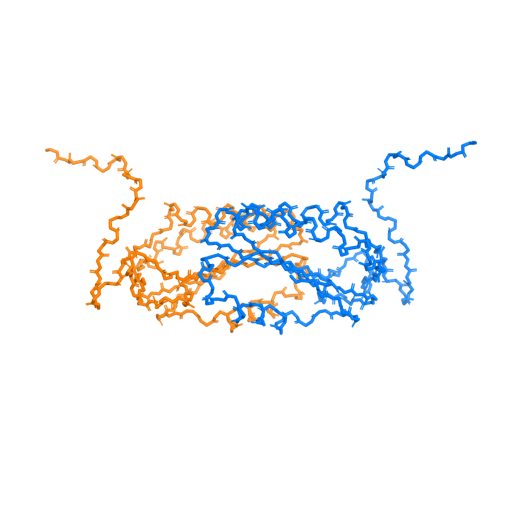4.133 -1.049 -12.008 1 98.88 108 PHE A N 1
ATOM 873 C CA . PHE A 1 108 ? 4.883 -2.238 -11.625 1 98.88 108 PHE A CA 1
ATOM 874 C C . PHE A 1 108 ? 3.955 -3.439 -11.477 1 98.88 108 PHE A C 1
ATOM 876 O O . PHE A 1 108 ? 4.223 -4.508 -12.031 1 98.88 108 PHE A O 1
ATOM 883 N N . VAL A 1 109 ? 2.816 -3.254 -10.758 1 98.81 109 VAL A N 1
ATOM 884 C CA . VAL A 1 109 ? 1.881 -4.348 -10.516 1 98.81 109 VAL A CA 1
ATOM 885 C C . VAL A 1 109 ? 1.266 -4.801 -11.836 1 98.81 109 VAL A C 1
ATOM 887 O O . VAL A 1 109 ? 1.132 -6.004 -12.086 1 98.81 109 VAL A O 1
ATOM 890 N N . GLU A 1 110 ? 0.967 -3.824 -12.703 1 98.5 110 GLU A N 1
ATOM 891 C CA . GLU A 1 110 ? 0.392 -4.18 -14 1 98.5 110 GLU A CA 1
ATOM 892 C C . GLU A 1 110 ? 1.404 -4.918 -14.867 1 98.5 110 GLU A C 1
ATOM 894 O O . GLU A 1 110 ? 1.06 -5.895 -15.539 1 98.5 110 GLU A O 1
ATOM 899 N N . ASP A 1 111 ? 2.582 -4.457 -14.883 1 98.44 111 ASP A N 1
ATOM 900 C CA . ASP A 1 111 ? 3.617 -5.125 -15.672 1 98.44 111 ASP A CA 1
ATOM 901 C C . ASP A 1 111 ? 3.91 -6.516 -15.117 1 98.44 111 ASP A C 1
ATOM 903 O O . ASP A 1 111 ? 4.168 -7.453 -15.875 1 98.44 111 ASP A O 1
ATOM 907 N N . PHE A 1 112 ? 3.904 -6.652 -13.797 1 98.06 112 PHE A N 1
ATOM 908 C CA . PHE A 1 112 ? 4.078 -7.953 -13.156 1 98.06 112 PHE A CA 1
ATOM 909 C C . PHE A 1 112 ? 3.049 -8.953 -13.672 1 98.06 112 PHE A C 1
ATOM 911 O O . PHE A 1 112 ? 3.402 -10.062 -14.078 1 98.06 112 PHE A O 1
ATOM 918 N N . LYS A 1 113 ? 1.857 -8.516 -13.719 1 95.69 113 LYS A N 1
ATOM 919 C CA . LYS A 1 113 ? 0.772 -9.391 -14.148 1 95.69 113 LYS A CA 1
ATOM 920 C C . LYS A 1 113 ? 0.916 -9.766 -15.625 1 95.69 113 LYS A C 1
ATOM 922 O O . LYS A 1 113 ? 0.604 -10.891 -16.016 1 95.69 113 LYS A O 1
ATOM 927 N N . ALA A 1 114 ? 1.438 -8.875 -16.391 1 95.19 114 ALA A N 1
ATOM 928 C CA . ALA A 1 114 ? 1.5 -9.055 -17.828 1 95.19 114 ALA A CA 1
ATOM 929 C C . ALA A 1 114 ? 2.75 -9.836 -18.234 1 95.19 114 ALA A C 1
ATOM 931 O O . ALA A 1 114 ? 2.709 -10.656 -19.156 1 95.19 114 ALA A O 1
ATOM 932 N N . LYS A 1 115 ? 3.846 -9.586 -17.453 1 94.69 115 LYS A N 1
ATOM 933 C CA . LYS A 1 115 ? 5.109 -9.969 -18.078 1 94.69 115 LYS A CA 1
ATOM 934 C C . LYS A 1 115 ? 5.969 -10.789 -17.109 1 94.69 115 LYS A C 1
ATOM 936 O O . LYS A 1 115 ? 6.949 -11.414 -17.531 1 94.69 115 LYS A O 1
ATOM 941 N N . ALA A 1 116 ? 5.707 -10.727 -15.82 1 94.06 116 ALA A N 1
ATOM 942 C CA . ALA A 1 116 ? 6.59 -11.453 -14.914 1 94.06 116 ALA A CA 1
ATOM 943 C C . ALA A 1 116 ? 6.621 -12.938 -15.25 1 94.06 116 ALA A C 1
ATOM 945 O O . ALA A 1 116 ? 5.582 -13.539 -15.531 1 94.06 116 ALA A O 1
ATOM 946 N N . PRO A 1 117 ? 7.746 -13.562 -15.328 1 94.69 117 PRO A N 1
ATOM 947 C CA . PRO A 1 117 ? 7.898 -14.977 -15.688 1 94.69 117 PRO A CA 1
ATOM 948 C C . PRO A 1 117 ? 7.488 -15.922 -14.555 1 94.69 117 PRO A C 1
ATOM 950 O O . PRO A 1 117 ? 8.328 -16.656 -14.031 1 94.69 117 PRO A O 1
ATOM 953 N N . ILE A 1 118 ? 6.289 -15.992 -14.195 1 95.56 118 ILE A N 1
ATOM 954 C CA . ILE A 1 118 ? 5.719 -16.828 -13.133 1 95.56 118 ILE A CA 1
ATOM 955 C C . ILE A 1 118 ? 4.504 -17.578 -13.672 1 95.56 118 ILE A C 1
ATOM 957 O O . ILE A 1 118 ? 3.617 -16.984 -14.289 1 95.56 118 ILE A O 1
ATOM 961 N N . TRP A 1 119 ? 4.492 -18.859 -13.531 1 94.5 119 TRP A N 1
ATOM 962 C CA . TRP A 1 119 ? 3.367 -19.688 -13.945 1 94.5 119 TRP A CA 1
ATOM 963 C C . TRP A 1 119 ? 2.43 -19.953 -12.766 1 94.5 119 TRP A C 1
ATOM 965 O O . TRP A 1 119 ? 2.881 -20.25 -11.656 1 94.5 119 TRP A O 1
ATOM 975 N N . LYS A 1 120 ? 1.248 -19.844 -13.047 1 95.75 120 LYS A N 1
ATOM 976 C CA . LYS A 1 120 ? 0.213 -20 -12.023 1 95.75 120 LYS A CA 1
ATOM 977 C C . LYS A 1 120 ? -0.69 -21.188 -12.32 1 95.75 120 LYS A C 1
ATOM 979 O O . LYS A 1 120 ? -1.068 -21.406 -13.477 1 95.75 120 LYS A O 1
ATOM 984 N N . TYR A 1 121 ? -1.054 -21.938 -11.266 1 96.5 121 TYR A N 1
ATOM 985 C CA . TYR A 1 121 ? -1.951 -23.078 -11.344 1 96.5 121 TYR A CA 1
ATOM 986 C C . TYR A 1 121 ? -3.066 -22.984 -10.312 1 96.5 121 TYR A C 1
ATOM 988 O O . TYR A 1 121 ? -2.842 -22.516 -9.195 1 96.5 121 TYR A O 1
ATOM 996 N N . ASP A 1 122 ? -4.242 -23.5 -10.656 1 97.06 122 ASP A N 1
ATOM 997 C CA . ASP A 1 122 ? -5.312 -23.688 -9.688 1 97.06 122 ASP A CA 1
ATOM 998 C C . ASP A 1 122 ? -5.109 -24.984 -8.906 1 97.06 122 ASP A C 1
ATOM 1000 O O . ASP A 1 122 ? -4.695 -26 -9.469 1 97.06 122 ASP A O 1
ATOM 1004 N N . ILE A 1 123 ? -5.332 -24.906 -7.625 1 97.56 123 ILE A N 1
ATOM 1005 C CA . ILE A 1 123 ? -5.367 -26.156 -6.855 1 97.56 123 ILE A CA 1
ATOM 1006 C C . ILE A 1 123 ? -6.809 -26.625 -6.707 1 97.56 123 ILE A C 1
ATOM 1008 O O . ILE A 1 123 ? -7.625 -25.969 -6.055 1 97.56 123 ILE A O 1
ATOM 1012 N N . ILE A 1 124 ? -7.113 -27.719 -7.328 1 96.5 124 ILE A N 1
ATOM 1013 C CA . ILE A 1 124 ? -8.438 -28.328 -7.305 1 96.5 124 ILE A CA 1
ATOM 1014 C C . ILE A 1 124 ? -8.32 -29.797 -6.922 1 96.5 124 ILE A C 1
ATOM 1016 O O . ILE A 1 124 ? -7.59 -30.562 -7.562 1 96.5 124 ILE A O 1
ATOM 1020 N N . ASN A 1 125 ? -9.016 -30.156 -5.879 1 95.62 125 ASN A N 1
ATOM 1021 C CA . ASN A 1 125 ? -8.953 -31.516 -5.367 1 95.62 125 ASN A CA 1
ATOM 1022 C C . ASN A 1 125 ? -7.52 -31.969 -5.117 1 95.62 125 ASN A C 1
ATOM 1024 O O . ASN A 1 125 ? -7.125 -33.062 -5.516 1 95.62 125 ASN A O 1
ATOM 1028 N N . GLY A 1 126 ? -6.711 -31.062 -4.625 1 93.94 126 GLY A N 1
ATOM 1029 C CA . GLY A 1 126 ? -5.344 -31.344 -4.223 1 93.94 126 GLY A CA 1
ATOM 1030 C C . GLY A 1 126 ? -4.383 -31.422 -5.395 1 93.94 126 GLY A C 1
ATOM 1031 O O . GLY A 1 126 ? -3.211 -31.766 -5.219 1 93.94 126 GLY A O 1
ATOM 1032 N N . GLN A 1 127 ? -4.887 -31.094 -6.605 1 94.94 127 GLN A N 1
ATOM 1033 C CA . GLN A 1 127 ? -4.055 -31.188 -7.801 1 94.94 127 GLN A CA 1
ATOM 1034 C C . GLN A 1 127 ? -3.889 -29.828 -8.469 1 94.94 127 GLN A C 1
ATOM 1036 O O . GLN A 1 127 ? -4.812 -29.016 -8.477 1 94.94 127 GLN A O 1
ATOM 1041 N N . ARG A 1 128 ? -2.672 -29.734 -8.992 1 94.44 128 ARG A N 1
ATOM 1042 C CA . ARG A 1 128 ? -2.426 -28.547 -9.805 1 94.44 128 ARG A CA 1
ATOM 1043 C C . ARG A 1 128 ? -3.076 -28.672 -11.18 1 94.44 128 ARG A C 1
ATOM 1045 O O . ARG A 1 128 ? -2.869 -29.672 -11.875 1 94.44 128 ARG A O 1
ATOM 1052 N N . VAL A 1 129 ? -3.922 -27.688 -11.422 1 92 129 VAL A N 1
ATOM 1053 C CA . VAL A 1 129 ? -4.551 -27.641 -12.742 1 92 129 VAL A CA 1
ATOM 1054 C C . VAL A 1 129 ? -4.207 -26.312 -13.422 1 92 129 VAL A C 1
ATOM 1056 O O . VAL A 1 129 ? -4.371 -25.25 -12.836 1 92 129 VAL A O 1
ATOM 1059 N N . TYR A 1 130 ? -3.549 -26.609 -14.602 1 83.19 130 TYR A N 1
ATOM 1060 C CA . TYR A 1 130 ? -3.15 -25.406 -15.312 1 83.19 130 TYR A CA 1
ATOM 1061 C C . TYR A 1 130 ? -4.324 -24.438 -15.445 1 83.19 130 TYR A C 1
ATOM 1063 O O . TYR A 1 130 ? -5.418 -24.844 -15.852 1 83.19 130 TYR A O 1
ATOM 1071 N N . ALA A 1 131 ? -4.094 -23.516 -14.727 1 66.25 131 ALA A N 1
ATOM 1072 C CA . ALA A 1 131 ? -5.109 -22.469 -14.758 1 66.25 131 ALA A CA 1
ATOM 1073 C C . ALA A 1 131 ? -5.223 -21.844 -16.141 1 66.25 131 ALA A C 1
ATOM 1075 O O . ALA A 1 131 ? -4.25 -21.297 -16.672 1 66.25 131 ALA A O 1
ATOM 1076 N N . ILE A 1 132 ? -5.82 -22.688 -17.109 1 53.59 132 ILE A N 1
ATOM 1077 C CA . ILE A 1 132 ? -5.973 -22.078 -18.438 1 53.59 132 ILE A CA 1
ATOM 1078 C C . ILE A 1 132 ? -6.227 -20.578 -18.281 1 53.59 132 ILE A C 1
ATOM 1080 O O . ILE A 1 132 ? -7.207 -20.172 -17.656 1 53.59 132 ILE A O 1
ATOM 1084 N N . ASP A 1 133 ? -5.34 -20.047 -17.906 1 49.56 133 ASP A N 1
ATOM 1085 C CA . ASP A 1 133 ? -5.504 -18.594 -17.859 1 49.56 133 ASP A CA 1
ATOM 1086 C C . ASP A 1 133 ? -6.676 -18.156 -18.734 1 49.56 133 ASP A C 1
ATOM 1088 O O . ASP A 1 133 ? -6.914 -18.719 -19.812 1 49.56 133 ASP A O 1
ATOM 1092 N N . ARG A 1 134 ? -7.816 -17.562 -18.234 1 42.69 134 ARG A N 1
ATOM 1093 C CA . ARG A 1 134 ? -8.344 -16.422 -18.984 1 42.69 134 ARG A CA 1
ATOM 1094 C C . ARG A 1 134 ? -7.219 -15.633 -19.641 1 42.69 134 ARG A C 1
ATOM 1096 O O . ARG A 1 134 ? -6.98 -14.469 -19.297 1 42.69 134 ARG A O 1
ATOM 1103 N N . SER A 1 135 ? -6.109 -16.109 -19.719 1 39.41 135 SER A N 1
ATOM 1104 C CA . SER A 1 135 ? -4.879 -15.609 -20.312 1 39.41 135 SER A CA 1
ATOM 1105 C C . SER A 1 135 ? -5.125 -15.094 -21.734 1 39.41 135 SER A C 1
ATOM 1107 O O . SER A 1 135 ? -5.781 -15.758 -22.531 1 39.41 135 SER A O 1
ATOM 1109 N N . THR A 1 136 ? -5.227 -13.867 -21.828 1 38 136 THR A N 1
ATOM 1110 C CA . THR A 1 136 ? -5.191 -13.312 -23.172 1 38 136 THR A CA 1
ATOM 1111 C C . THR A 1 136 ? -4.117 -14 -24.016 1 38 136 THR A C 1
ATOM 1113 O O . THR A 1 136 ? -2.98 -14.156 -23.562 1 38 136 THR A O 1
ATOM 1116 N N . ALA A 1 137 ? -4.414 -14.914 -24.984 1 37.25 137 ALA A N 1
ATOM 1117 C CA . ALA A 1 137 ? -3.59 -15.523 -26.031 1 37.25 137 ALA A CA 1
ATOM 1118 C C . ALA A 1 137 ? -2.33 -14.695 -26.281 1 37.25 137 ALA A C 1
ATOM 1120 O O . ALA A 1 137 ? -2.41 -13.492 -26.531 1 37.25 137 ALA A O 1
ATOM 1121 N N . ILE A 1 138 ? -1.244 -14.961 -25.656 1 37.22 138 ILE A N 1
ATOM 1122 C CA . ILE A 1 138 ? -0.038 -14.398 -26.25 1 37.22 138 ILE A CA 1
ATOM 1123 C C . ILE A 1 138 ? -0.065 -14.602 -27.766 1 37.22 138 ILE A C 1
ATOM 1125 O O . ILE A 1 138 ? -0.294 -15.719 -28.234 1 37.22 138 ILE A O 1
ATOM 1129 N N . GLU A 1 139 ? -0.372 -13.742 -28.609 1 37.19 139 GLU A N 1
ATOM 1130 C CA . GLU A 1 139 ? -0.487 -13.836 -30.062 1 37.19 139 GLU A CA 1
ATOM 1131 C C . GLU A 1 139 ? 0.663 -14.641 -30.656 1 37.19 139 GLU A C 1
ATOM 1133 O O . GLU A 1 139 ? 0.481 -15.352 -31.641 1 37.19 139 GLU A O 1
ATOM 1138 N N . GLY A 1 140 ? 1.953 -14.391 -30.297 1 33.25 140 GLY A N 1
ATOM 1139 C CA . GLY A 1 140 ? 3.066 -14.727 -31.172 1 33.25 140 GLY A CA 1
ATOM 1140 C C . GLY A 1 140 ? 3.508 -16.172 -31.047 1 33.25 140 GLY A C 1
ATOM 1141 O O . GLY A 1 140 ? 4.586 -16.547 -31.516 1 33.25 140 GLY A O 1
ATOM 1142 N N . ALA A 1 141 ? 3.094 -16.953 -30.203 1 35.94 141 ALA A N 1
ATOM 1143 C CA . ALA A 1 141 ? 3.719 -18.266 -30.266 1 35.94 141 ALA A CA 1
ATOM 1144 C C . ALA A 1 141 ? 3.316 -19 -31.547 1 35.94 141 ALA A C 1
ATOM 1146 O O . ALA A 1 141 ? 2.162 -19.406 -31.703 1 35.94 141 ALA A O 1
ATOM 1147 N N . GLY A 1 142 ? 3.748 -18.469 -32.719 1 31.89 142 GLY A N 1
ATOM 1148 C CA . GLY A 1 142 ? 3.613 -19.125 -34 1 31.89 142 GLY A CA 1
ATOM 1149 C C . GLY A 1 142 ? 3.91 -20.609 -33.938 1 31.89 142 GLY A C 1
ATOM 1150 O O . GLY A 1 142 ? 4.898 -21.031 -33.344 1 31.89 142 GLY A O 1
ATOM 1151 N N . VAL A 1 143 ? 2.934 -21.391 -33.875 1 33.53 143 VAL A N 1
ATOM 1152 C CA . VAL A 1 143 ? 2.955 -22.828 -34.156 1 33.53 143 VAL A CA 1
ATOM 1153 C C . VAL A 1 143 ? 3.834 -23.078 -35.375 1 33.53 143 VAL A C 1
ATOM 1155 O O . VAL A 1 143 ? 3.623 -22.5 -36.469 1 33.53 143 VAL A O 1
ATOM 1158 N N . LEU A 1 144 ? 5.168 -23.297 -35.25 1 28.16 144 LEU A N 1
ATOM 1159 C CA . LEU A 1 144 ? 5.938 -23.859 -36.375 1 28.16 144 LEU A CA 1
ATOM 1160 C C . LEU A 1 144 ? 5.148 -24.938 -37.094 1 28.16 144 LEU A C 1
ATOM 1162 O O . LEU A 1 144 ? 4.688 -25.906 -36.469 1 28.16 144 LEU A O 1
ATOM 1166 N N . ASN A 1 145 ? 4.418 -24.531 -38.031 1 26.75 145 ASN A N 1
ATOM 1167 C CA . ASN A 1 145 ? 4.086 -25.516 -39.031 1 26.75 145 ASN A CA 1
ATOM 1168 C C . ASN A 1 145 ? 5.34 -26.172 -39.625 1 26.75 145 ASN A C 1
ATOM 1170 O O . ASN A 1 145 ? 6.363 -25.516 -39.812 1 26.75 145 ASN A O 1
ATOM 1174 N N . MET B 1 1 ? -13.414 2.584 7.387 1 94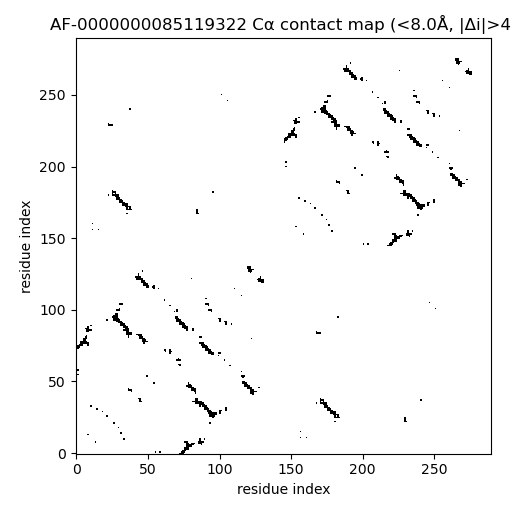.31 1 MET B N 1
ATOM 1175 C CA . MET B 1 1 ? -13.094 3.008 8.75 1 94.31 1 MET B CA 1
ATOM 1176 C C . MET B 1 1 ? -12.133 4.191 8.742 1 94.31 1 MET B C 1
ATOM 1178 O O . MET B 1 1 ? -11.164 4.207 7.973 1 94.31 1 MET B O 1
ATOM 1182 N N . LEU B 1 2 ? -12.453 5.176 9.445 1 98.31 2 LEU B N 1
ATOM 1183 C CA . LEU B 1 2 ? -11.617 6.355 9.656 1 98.31 2 LEU B CA 1
ATOM 1184 C C . LEU B 1 2 ? -11.125 6.426 11.094 1 98.31 2 LEU B C 1
ATOM 1186 O O . LEU B 1 2 ? -11.93 6.406 12.031 1 98.31 2 LEU B O 1
ATOM 1190 N N . GLN B 1 3 ? -9.805 6.516 11.281 1 98.69 3 GLN B N 1
ATOM 1191 C CA . GLN B 1 3 ? -9.219 6.594 12.609 1 98.69 3 GLN B CA 1
ATOM 1192 C C . GLN B 1 3 ? -8.344 7.836 12.758 1 98.69 3 GLN B C 1
ATOM 1194 O O . GLN B 1 3 ? -7.559 8.156 11.859 1 98.69 3 GLN B O 1
ATOM 1199 N N . ILE B 1 4 ? -8.484 8.508 13.867 1 98.69 4 ILE B N 1
ATOM 1200 C CA . ILE B 1 4 ? -7.664 9.672 14.18 1 98.69 4 ILE B CA 1
ATOM 1201 C C . ILE B 1 4 ? -6.855 9.414 15.445 1 98.69 4 ILE B C 1
ATOM 1203 O O . ILE B 1 4 ? -7.398 8.945 16.453 1 98.69 4 ILE B O 1
ATOM 1207 N N . PHE B 1 5 ? -5.562 9.695 15.43 1 98.75 5 PHE B N 1
ATOM 1208 C CA . PHE B 1 5 ? -4.684 9.453 16.562 1 98.75 5 PHE B CA 1
ATOM 1209 C C . PHE B 1 5 ? -3.979 10.734 16.984 1 98.75 5 PHE B C 1
ATOM 1211 O O . PHE B 1 5 ? -3.584 11.539 16.141 1 98.75 5 PHE B O 1
ATOM 1218 N N . ASP B 1 6 ? -3.805 10.875 18.297 1 98.56 6 ASP B N 1
ATOM 1219 C CA . ASP B 1 6 ? -2.957 11.961 18.781 1 98.56 6 ASP B CA 1
ATOM 1220 C C . ASP B 1 6 ? -1.479 11.586 18.672 1 98.56 6 ASP B C 1
ATOM 1222 O O . ASP B 1 6 ? -1.033 10.625 19.297 1 98.56 6 ASP B O 1
ATOM 1226 N N . GLY B 1 7 ? -0.704 12.359 17.844 1 98.5 7 GLY B N 1
ATOM 1227 C CA . GLY B 1 7 ? 0.695 12.031 17.625 1 98.5 7 GLY B CA 1
ATOM 1228 C C . GLY B 1 7 ? 0.906 11.117 16.422 1 98.5 7 GLY B C 1
ATOM 1229 O O . GLY B 1 7 ? 0.041 11.016 15.555 1 98.5 7 GLY B O 1
ATOM 1230 N N . ASP B 1 8 ? 2.033 10.57 16.297 1 98.75 8 ASP B N 1
ATOM 1231 C CA . ASP B 1 8 ? 2.396 9.773 15.133 1 98.75 8 ASP B CA 1
ATOM 1232 C C . ASP B 1 8 ? 1.567 8.5 15.055 1 98.75 8 ASP B C 1
ATOM 1234 O O . ASP B 1 8 ? 0.917 8.117 16.031 1 98.75 8 ASP B O 1
ATOM 1238 N N . LEU B 1 9 ? 1.563 7.852 13.992 1 98.94 9 LEU B N 1
ATOM 1239 C CA . LEU B 1 9 ? 0.805 6.629 13.758 1 98.94 9 LEU B CA 1
ATOM 1240 C C . LEU B 1 9 ? 1.671 5.398 13.992 1 98.94 9 LEU B C 1
ATOM 1242 O O . LEU B 1 9 ? 2.816 5.34 13.539 1 98.94 9 LEU B O 1
ATOM 1246 N N . ALA B 1 10 ? 1.136 4.457 14.758 1 98.88 10 ALA B N 1
ATOM 1247 C CA . ALA B 1 10 ? 1.77 3.146 14.867 1 98.88 10 ALA B CA 1
ATOM 1248 C C . ALA B 1 10 ? 1.536 2.314 13.609 1 98.88 10 ALA B C 1
ATOM 1250 O O . ALA B 1 10 ? 0.689 1.419 13.602 1 98.88 10 ALA B O 1
ATOM 1251 N N . VAL B 1 11 ? 2.33 2.486 12.609 1 98.94 11 VAL B N 1
ATOM 1252 C CA . VAL B 1 11 ? 2.094 2.016 11.25 1 98.94 11 VAL B CA 1
ATOM 1253 C C . VAL B 1 11 ? 1.907 0.5 11.258 1 98.94 11 VAL B C 1
ATOM 1255 O O . VAL B 1 11 ? 0.917 -0.011 10.727 1 98.94 11 VAL B O 1
ATOM 1258 N N . GLU B 1 12 ? 2.84 -0.192 11.883 1 98.88 12 GLU B N 1
ATOM 1259 C CA . GLU B 1 12 ? 2.803 -1.651 11.875 1 98.88 12 GLU B CA 1
ATOM 1260 C C . GLU B 1 12 ? 1.526 -2.174 12.531 1 98.88 12 GLU B C 1
ATOM 1262 O O . GLU B 1 12 ? 0.857 -3.053 11.977 1 98.88 12 GLU B O 1
ATOM 1267 N N . GLN B 1 13 ? 1.189 -1.606 13.641 1 98.88 13 GLN B N 1
ATOM 1268 C CA . GLN B 1 13 ? -0.009 -2.039 14.352 1 98.88 13 GLN B CA 1
ATOM 1269 C C . GLN B 1 13 ? -1.266 -1.763 13.531 1 98.88 13 GLN B C 1
ATOM 1271 O O . GLN B 1 13 ? -2.146 -2.619 13.422 1 98.88 13 GLN B O 1
ATOM 1276 N N . ILE B 1 14 ? -1.365 -0.607 12.945 1 98.94 14 ILE B N 1
ATOM 1277 C CA . ILE B 1 14 ? -2.557 -0.184 12.219 1 98.94 14 ILE B CA 1
ATOM 1278 C C . ILE B 1 14 ? -2.709 -1.019 10.945 1 98.94 14 ILE B C 1
ATOM 1280 O O . ILE B 1 14 ? -3.768 -1.604 10.703 1 98.94 14 ILE B O 1
ATOM 1284 N N . THR B 1 15 ? -1.657 -1.148 10.125 1 98.88 15 THR B N 1
ATOM 1285 C CA . THR B 1 15 ? -1.753 -1.86 8.859 1 98.88 15 THR B CA 1
ATOM 1286 C C . THR B 1 15 ? -1.953 -3.355 9.086 1 98.88 15 THR B C 1
ATOM 1288 O O . THR B 1 15 ? -2.693 -4.008 8.352 1 98.88 15 THR B O 1
ATOM 1291 N N . ASN B 1 16 ? -1.275 -3.9 10.148 1 98.88 16 ASN B N 1
ATOM 1292 C CA . ASN B 1 16 ? -1.488 -5.305 10.492 1 98.88 16 ASN B CA 1
ATOM 1293 C C . ASN B 1 16 ? -2.938 -5.57 10.883 1 98.88 16 ASN B C 1
ATOM 1295 O O . ASN B 1 16 ? -3.521 -6.578 10.484 1 98.88 16 ASN B O 1
ATOM 1299 N N . SER B 1 17 ? -3.465 -4.688 11.68 1 98.81 17 SER B N 1
ATOM 1300 C CA . SER B 1 17 ? -4.848 -4.871 12.117 1 98.81 17 SER B CA 1
ATOM 1301 C C . SER B 1 17 ? -5.809 -4.84 10.938 1 98.81 17 SER B C 1
ATOM 1303 O O . SER B 1 17 ? -6.773 -5.605 10.891 1 98.81 17 SER B O 1
ATOM 1305 N N . TRP B 1 18 ? -5.594 -3.928 9.984 1 98.81 18 TRP B N 1
ATOM 1306 C CA . TRP B 1 18 ? -6.438 -3.863 8.797 1 98.81 18 TRP B CA 1
ATOM 1307 C C . TRP B 1 18 ? -6.297 -5.129 7.957 1 98.81 18 TRP B C 1
ATOM 1309 O O . TRP B 1 18 ? -7.297 -5.711 7.527 1 98.81 18 TRP B O 1
ATOM 1319 N N . TYR B 1 19 ? -5.109 -5.59 7.742 1 98.81 19 TYR B N 1
ATOM 1320 C CA . TYR B 1 19 ? -4.875 -6.797 6.961 1 98.81 19 TYR B CA 1
ATOM 1321 C C . TYR B 1 19 ? -5.59 -7.996 7.578 1 98.81 19 TYR B C 1
ATOM 1323 O O . TYR B 1 19 ? -6.289 -8.734 6.879 1 98.81 19 TYR B O 1
ATOM 1331 N N . GLU B 1 20 ? -5.375 -8.133 8.859 1 98.31 20 GLU B N 1
ATOM 1332 C CA . GLU B 1 20 ? -5.977 -9.266 9.57 1 98.31 20 GLU B CA 1
ATOM 1333 C C . GLU B 1 20 ? -7.5 -9.219 9.484 1 98.31 20 GLU B C 1
ATOM 1335 O O . GLU B 1 20 ? -8.148 -10.266 9.359 1 98.31 20 GLU B O 1
ATOM 1340 N N . LYS B 1 21 ? -7.992 -8.102 9.539 1 98.19 21 LYS B N 1
ATOM 1341 C CA . LYS B 1 21 ? -9.445 -7.934 9.531 1 98.19 21 LYS B CA 1
ATOM 1342 C C . LYS B 1 21 ? -10.031 -8.273 8.172 1 98.19 21 LYS B C 1
ATOM 1344 O O . LYS B 1 21 ? -11.125 -8.836 8.078 1 98.19 21 LYS B O 1
ATOM 1349 N N . TYR B 1 22 ? -9.266 -7.965 7.105 1 98.06 22 TYR B N 1
ATOM 1350 C CA . TYR B 1 22 ? -9.938 -7.953 5.809 1 98.06 22 TYR B CA 1
ATOM 1351 C C . TYR B 1 22 ? -9.406 -9.062 4.906 1 98.06 22 TYR B C 1
ATOM 1353 O O . TYR B 1 22 ? -10 -9.367 3.873 1 98.06 22 TYR B O 1
ATOM 1361 N N . LYS B 1 23 ? -8.32 -9.781 5.246 1 97.38 23 LYS B N 1
ATOM 1362 C CA . LYS B 1 23 ? -7.664 -10.758 4.387 1 97.38 23 LYS B CA 1
ATOM 1363 C C . LYS B 1 23 ? -8.602 -11.922 4.066 1 97.38 23 LYS B C 1
ATOM 1365 O O . LYS B 1 23 ? -8.461 -12.57 3.029 1 97.38 23 LYS B O 1
ATOM 1370 N N . ASN B 1 24 ? -9.609 -12.133 4.922 1 97.88 24 ASN B N 1
ATOM 1371 C CA . ASN B 1 24 ? -10.461 -13.305 4.742 1 97.88 24 ASN B CA 1
ATOM 1372 C C . ASN B 1 24 ? -11.781 -12.953 4.066 1 97.88 24 ASN B C 1
ATOM 1374 O O . ASN B 1 24 ? -12.688 -13.773 3.998 1 97.88 24 ASN B O 1
ATOM 1378 N N . LEU B 1 25 ? -11.922 -11.719 3.586 1 97.75 25 LEU B N 1
ATOM 1379 C CA . LEU B 1 25 ? -13.203 -11.258 3.059 1 97.75 25 LEU B CA 1
ATOM 1380 C C . LEU B 1 25 ? -13.203 -11.281 1.533 1 97.75 25 LEU B C 1
ATOM 1382 O O . LEU B 1 25 ? -13.969 -10.555 0.896 1 97.75 25 LEU B O 1
ATOM 1386 N N . ASN B 1 26 ? -12.289 -12.047 0.973 1 97.88 26 ASN B N 1
ATOM 1387 C CA . ASN B 1 26 ? -12.164 -12.297 -0.459 1 97.88 26 ASN B CA 1
ATOM 1388 C C . ASN B 1 26 ? -11.805 -11.023 -1.223 1 97.88 26 ASN B C 1
ATOM 1390 O O . ASN B 1 26 ? -12.234 -10.836 -2.359 1 97.88 26 ASN B O 1
ATOM 1394 N N . TYR B 1 27 ? -11.141 -10.156 -0.559 1 98.5 27 TYR B N 1
ATOM 1395 C CA . TYR B 1 27 ? -10.414 -9.102 -1.249 1 98.5 27 TYR B CA 1
ATOM 1396 C C . TYR B 1 27 ? -9.078 -9.609 -1.783 1 98.5 27 TYR B C 1
ATOM 1398 O O . TYR B 1 27 ? -8.18 -9.938 -1.008 1 98.5 27 TYR B O 1
ATOM 1406 N N . GLY B 1 28 ? -8.992 -9.625 -3.066 1 98.56 28 GLY B N 1
ATOM 1407 C CA . GLY B 1 28 ? -7.777 -10.133 -3.693 1 98.56 28 GLY B CA 1
ATOM 1408 C C . GLY B 1 28 ? -6.652 -9.109 -3.725 1 98.56 28 GLY B C 1
ATOM 1409 O O . GLY B 1 28 ? -5.508 -9.453 -4.02 1 98.56 28 GLY B O 1
ATOM 1410 N N . ALA B 1 29 ? -7.047 -7.883 -3.439 1 98.88 29 ALA B N 1
ATOM 1411 C CA . ALA B 1 29 ? -6.078 -6.789 -3.459 1 98.88 29 ALA B CA 1
ATOM 1412 C C . ALA B 1 29 ? -6.23 -5.898 -2.23 1 98.88 29 ALA B C 1
ATOM 1414 O O . ALA B 1 29 ? -7.328 -5.422 -1.933 1 98.88 29 ALA B O 1
ATOM 1415 N N . ILE B 1 30 ? -5.199 -5.707 -1.508 1 98.94 30 ILE B N 1
ATOM 1416 C CA . ILE B 1 30 ? -5.09 -4.77 -0.396 1 98.94 30 ILE B CA 1
ATOM 1417 C C . ILE B 1 30 ? -3.902 -3.836 -0.623 1 98.94 30 ILE B C 1
ATOM 1419 O O . ILE B 1 30 ? -2.752 -4.281 -0.657 1 98.94 30 ILE B O 1
ATOM 1423 N N . ILE B 1 31 ? -4.156 -2.602 -0.841 1 98.94 31 ILE B N 1
ATOM 1424 C CA . ILE B 1 31 ? -3.088 -1.647 -1.12 1 98.94 31 ILE B CA 1
ATOM 1425 C C . ILE B 1 31 ? -3.074 -0.56 -0.049 1 98.94 31 ILE B C 1
ATOM 1427 O O . ILE B 1 31 ? -4.121 0.004 0.285 1 98.94 31 ILE B O 1
ATOM 1431 N N . THR B 1 32 ? -1.95 -0.29 0.496 1 98.94 32 THR B N 1
ATOM 1432 C CA . THR B 1 32 ? -1.786 0.644 1.604 1 98.94 32 THR B CA 1
ATOM 1433 C C . THR B 1 32 ? -0.771 1.727 1.252 1 98.94 32 THR B C 1
ATOM 1435 O O . THR B 1 32 ? 0.284 1.435 0.685 1 98.94 32 THR B O 1
ATOM 1438 N N . PHE B 1 33 ? -1.061 2.879 1.508 1 98.94 33 PHE B N 1
ATOM 1439 C CA . PHE B 1 33 ? -0.187 4.039 1.377 1 98.94 33 PHE B CA 1
ATOM 1440 C C . PHE B 1 33 ? 0.174 4.602 2.746 1 98.94 33 PHE B C 1
ATOM 1442 O O . PHE B 1 33 ? -0.709 4.926 3.543 1 98.94 33 PHE B O 1
ATOM 1449 N N . VAL B 1 34 ? 1.395 4.719 3.018 1 98.94 34 VAL B N 1
ATOM 1450 C CA . VAL B 1 34 ? 1.885 5.289 4.266 1 98.94 34 VAL B CA 1
ATOM 1451 C C . VAL B 1 34 ? 2.672 6.566 3.979 1 98.94 34 VAL B C 1
ATOM 1453 O O . VAL B 1 34 ? 3.699 6.531 3.297 1 98.94 34 VAL B O 1
ATOM 1456 N N . GLY B 1 35 ? 2.201 7.637 4.477 1 98.81 35 GLY B N 1
ATOM 1457 C CA . GLY B 1 35 ? 2.945 8.891 4.449 1 98.81 35 GLY B CA 1
ATOM 1458 C C . GLY B 1 35 ? 3.887 9.047 5.629 1 98.81 35 GLY B C 1
ATOM 1459 O O . GLY B 1 35 ? 3.477 8.898 6.781 1 98.81 35 GLY B O 1
ATOM 1460 N N . VAL B 1 36 ? 5.117 9.391 5.367 1 98.88 36 VAL B N 1
ATOM 1461 C CA . VAL B 1 36 ? 6.145 9.578 6.387 1 98.88 36 VAL B CA 1
ATOM 1462 C C . VAL B 1 36 ? 6.691 11 6.316 1 98.88 36 VAL B C 1
ATOM 1464 O O . VAL B 1 36 ? 7.02 11.5 5.234 1 98.88 36 VAL B O 1
ATOM 1467 N N . VAL B 1 37 ? 6.777 11.641 7.465 1 98.62 37 VAL B N 1
ATOM 1468 C CA . VAL B 1 37 ? 7.305 13 7.504 1 98.62 37 VAL B CA 1
ATOM 1469 C C . VAL B 1 37 ? 8.789 12.992 7.164 1 98.62 37 VAL B C 1
ATOM 1471 O O . VAL B 1 37 ? 9.578 12.297 7.812 1 98.62 37 VAL B O 1
ATOM 1474 N N . ARG B 1 38 ? 9.125 13.703 6.156 1 98.19 38 ARG B N 1
ATOM 1475 C CA . ARG B 1 38 ? 10.523 13.75 5.738 1 98.19 38 ARG B CA 1
ATOM 1476 C C . ARG B 1 38 ? 11.289 14.82 6.512 1 98.19 38 ARG B C 1
ATOM 1478 O O . ARG B 1 38 ? 10.711 15.82 6.941 1 98.19 38 ARG B O 1
ATOM 1485 N N . ASN B 1 39 ? 12.539 14.547 6.66 1 97.56 39 ASN B N 1
ATOM 1486 C CA . ASN B 1 39 ? 13.445 15.555 7.195 1 97.56 39 ASN B CA 1
ATOM 1487 C C . ASN B 1 39 ? 13.945 16.5 6.102 1 97.56 39 ASN B C 1
ATOM 1489 O O . ASN B 1 39 ? 14.969 16.234 5.469 1 97.56 39 ASN B O 1
ATOM 1493 N N . GLU B 1 40 ? 13.188 17.531 5.949 1 95 40 GLU B N 1
ATOM 1494 C CA . GLU B 1 40 ? 13.516 18.5 4.902 1 95 40 GLU B CA 1
ATOM 1495 C C . GLU B 1 40 ? 13.242 19.922 5.363 1 95 40 GLU B C 1
ATOM 1497 O O . GLU B 1 40 ? 12.547 20.141 6.359 1 95 40 GLU B O 1
ATOM 1502 N N . ASN B 1 41 ? 13.852 20.875 4.73 1 92.5 41 ASN B N 1
ATOM 1503 C CA . ASN B 1 41 ? 13.586 22.297 4.918 1 92.5 41 ASN B CA 1
ATOM 1504 C C . ASN B 1 41 ? 13.805 22.734 6.367 1 92.5 41 ASN B C 1
ATOM 1506 O O . ASN B 1 41 ? 13.086 23.578 6.883 1 92.5 41 ASN B O 1
ATOM 1510 N N . ASN B 1 42 ? 14.602 21.984 7.078 1 94.25 42 ASN B N 1
ATOM 1511 C CA . ASN B 1 42 ? 15.016 22.297 8.445 1 94.25 42 ASN B CA 1
ATOM 1512 C C . ASN B 1 42 ? 13.836 22.219 9.414 1 94.25 42 ASN B C 1
ATOM 1514 O O . ASN B 1 42 ? 13.812 22.922 10.43 1 94.25 42 ASN B O 1
ATOM 1518 N N . ILE B 1 43 ? 12.852 21.469 9 1 96.75 43 ILE B N 1
ATOM 1519 C CA . ILE B 1 43 ? 11.742 21.281 9.93 1 96.75 43 ILE B CA 1
ATOM 1520 C C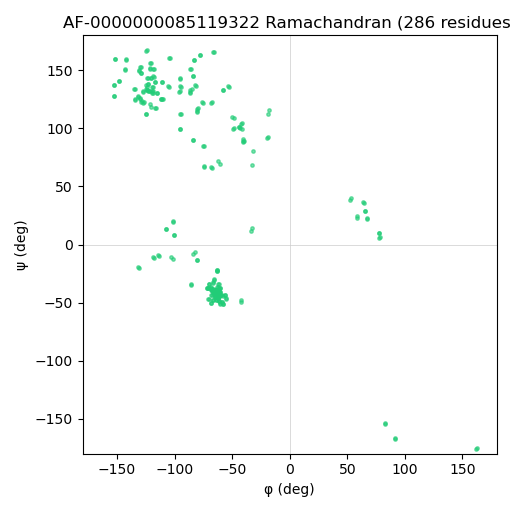 . ILE B 1 43 ? 12.078 20.156 10.906 1 96.75 43 ILE B C 1
ATOM 1522 O O . ILE B 1 43 ? 12.906 19.297 10.609 1 96.75 43 ILE B O 1
ATOM 1526 N N . GLU B 1 44 ? 11.414 20.156 12.031 1 97.94 44 GLU B N 1
ATOM 1527 C CA . GLU B 1 44 ? 11.578 19.125 13.047 1 97.94 44 GLU B CA 1
ATOM 1528 C C . GLU B 1 44 ? 10.43 18.109 13 1 97.94 44 GLU B C 1
ATOM 1530 O O . GLU B 1 44 ? 10.445 17.109 13.727 1 97.94 44 GLU B O 1
ATOM 1535 N N . GLY B 1 45 ? 9.414 18.453 12.273 1 98.25 45 GLY B N 1
ATOM 1536 C CA . GLY B 1 45 ? 8.195 17.672 12.125 1 98.25 45 GLY B CA 1
ATOM 1537 C C . GLY B 1 45 ? 7.035 18.469 11.57 1 98.25 45 GLY B C 1
ATOM 1538 O O . GLY B 1 45 ? 7.215 19.609 11.133 1 98.25 45 GLY B O 1
ATOM 1539 N N . LEU B 1 46 ? 5.941 17.844 11.531 1 98.19 46 LEU B N 1
ATOM 1540 C CA . LEU B 1 46 ? 4.703 18.484 11.109 1 98.19 46 LEU B CA 1
ATOM 1541 C C . LEU B 1 46 ? 3.645 18.406 12.203 1 98.19 46 LEU B C 1
ATOM 1543 O O . LEU B 1 46 ? 3.705 17.516 13.062 1 98.19 46 LEU B O 1
ATOM 1547 N N . SER B 1 47 ? 2.779 19.312 12.102 1 98.12 47 SER B N 1
ATOM 1548 C CA . SER B 1 47 ? 1.642 19.328 13.016 1 98.12 47 SER B CA 1
ATOM 1549 C C . SER B 1 47 ? 0.327 19.5 12.266 1 98.12 47 SER B C 1
ATOM 1551 O O . SER B 1 47 ? 0.267 20.219 11.266 1 98.12 47 SER B O 1
ATOM 1553 N N . PHE B 1 48 ? -0.741 18.875 12.891 1 97.81 48 PHE B N 1
ATOM 1554 C CA . PHE B 1 48 ? -1.98 18.828 12.125 1 97.81 48 PHE B CA 1
ATOM 1555 C C . PHE B 1 48 ? -3.168 19.219 13 1 97.81 48 PHE B C 1
ATOM 1557 O O . PHE B 1 48 ? -3.314 18.734 14.117 1 97.81 48 PHE B O 1
ATOM 1564 N N . ASP B 1 49 ? -4.004 20.094 12.43 1 97.06 49 ASP B N 1
ATOM 1565 C CA . ASP B 1 49 ? -5.348 20.328 12.945 1 97.06 49 ASP B CA 1
ATOM 1566 C C . ASP B 1 49 ? -6.406 19.672 12.07 1 97.06 49 ASP B C 1
ATOM 1568 O O . ASP B 1 49 ? -6.309 19.703 10.844 1 97.06 49 ASP B O 1
ATOM 1572 N N . ILE B 1 50 ? -7.336 19.031 12.766 1 96.75 50 ILE B N 1
ATOM 1573 C CA . ILE B 1 50 ? -8.367 18.312 12.031 1 96.75 50 ILE B CA 1
ATOM 1574 C C . ILE B 1 50 ? -9.75 18.75 12.516 1 96.75 50 ILE B C 1
ATOM 1576 O O . ILE B 1 50 ? -9.984 18.844 13.727 1 96.75 50 ILE B O 1
ATOM 1580 N N . TYR B 1 51 ? -10.578 19.047 11.602 1 94.81 51 TYR B N 1
ATOM 1581 C CA . TYR B 1 51 ? -12 19.172 11.898 1 94.81 51 TYR B CA 1
ATOM 1582 C C . TYR B 1 51 ? -12.734 17.859 11.594 1 94.81 51 TYR B C 1
ATOM 1584 O O . TYR B 1 51 ? -13.234 17.672 10.484 1 94.81 51 TYR B O 1
ATOM 1592 N N . GLU B 1 52 ? -12.992 17.094 12.547 1 96.25 52 GLU B N 1
ATOM 1593 C CA . GLU B 1 52 ? -13.367 15.695 12.375 1 96.25 52 GLU B CA 1
ATOM 1594 C C . GLU B 1 52 ? -14.734 15.578 11.703 1 96.25 52 GLU B C 1
ATOM 1596 O O . GLU B 1 52 ? -14.93 14.719 10.844 1 96.25 52 GLU B O 1
ATOM 1601 N N . PRO B 1 53 ? -15.688 16.422 12.062 1 96.56 53 PRO B N 1
ATOM 1602 C CA . PRO B 1 53 ? -17 16.266 11.445 1 96.56 53 PRO B CA 1
ATOM 1603 C C . PRO B 1 53 ? -16.953 16.438 9.922 1 96.56 53 PRO B C 1
ATOM 1605 O O . PRO B 1 53 ? -17.562 15.648 9.195 1 96.56 53 PRO B O 1
ATOM 1608 N N . ILE B 1 54 ? -16.234 17.422 9.453 1 97.38 54 ILE B N 1
ATOM 1609 C CA . ILE B 1 54 ? -16.141 17.656 8.016 1 97.38 54 ILE B CA 1
ATOM 1610 C C . ILE B 1 54 ? -15.297 16.562 7.367 1 97.38 54 ILE B C 1
ATOM 1612 O O . ILE B 1 54 ? -15.609 16.109 6.266 1 97.38 54 ILE B O 1
ATOM 1616 N N . LEU B 1 55 ? -14.266 16.141 8.047 1 98 55 LEU B N 1
ATOM 1617 C CA . LEU B 1 55 ? -13.43 15.07 7.535 1 98 55 LEU B CA 1
ATOM 1618 C C . LEU B 1 55 ? -14.234 13.781 7.379 1 98 55 LEU B C 1
ATOM 1620 O O . LEU B 1 55 ? -14.078 13.062 6.391 1 98 55 LEU B O 1
ATOM 1624 N N . LYS B 1 56 ? -15.023 13.492 8.344 1 97.88 56 LYS B N 1
ATOM 1625 C CA . LYS B 1 56 ? -15.867 12.297 8.305 1 97.88 56 LYS B CA 1
ATOM 1626 C C . LYS B 1 56 ? -16.844 12.344 7.133 1 97.88 56 LYS B C 1
ATOM 1628 O O . LYS B 1 56 ? -17.078 11.336 6.473 1 97.88 56 LYS B O 1
ATOM 1633 N N . LEU B 1 57 ? -17.406 13.523 6.922 1 97.81 57 LEU B N 1
ATOM 1634 C CA . LEU B 1 57 ? -18.312 13.68 5.793 1 97.81 57 LEU B CA 1
ATOM 1635 C C . LEU B 1 57 ? -17.578 13.422 4.477 1 97.81 57 LEU B C 1
ATOM 1637 O O . LEU B 1 57 ? -18.094 12.719 3.605 1 97.81 57 LEU B O 1
ATOM 1641 N N . TRP B 1 58 ? -16.438 14.039 4.32 1 97.94 58 TRP B N 1
ATOM 1642 C CA . TRP B 1 58 ? -15.602 13.828 3.141 1 97.94 58 TRP B CA 1
ATOM 1643 C C . TRP B 1 58 ? -15.266 12.352 2.977 1 97.94 58 TRP B C 1
ATOM 1645 O O . TRP B 1 58 ? -15.414 11.789 1.887 1 97.94 58 TRP B O 1
ATOM 1655 N N . PHE B 1 59 ? -14.914 11.695 4.074 1 98.62 59 PHE B N 1
ATOM 1656 C CA . PHE B 1 59 ? -14.531 10.297 4.047 1 98.62 59 PHE B CA 1
ATOM 1657 C C . PHE B 1 59 ? -15.719 9.406 3.697 1 98.62 59 PHE B C 1
ATOM 1659 O O . PHE B 1 59 ? -15.578 8.438 2.955 1 98.62 59 PHE B O 1
ATOM 1666 N N . ASP B 1 60 ? -16.859 9.734 4.211 1 98.31 60 ASP B N 1
ATOM 1667 C CA . ASP B 1 60 ? -18.078 8.961 3.936 1 98.31 60 ASP B CA 1
ATOM 1668 C C . ASP B 1 60 ? -18.422 8.977 2.447 1 98.31 60 ASP B C 1
ATOM 1670 O O . ASP B 1 60 ? -18.906 7.992 1.904 1 98.31 60 ASP B O 1
ATOM 1674 N N . SER B 1 61 ? -18.203 10.117 1.852 1 98.25 61 SER B N 1
ATOM 1675 C CA . SER B 1 61 ? -18.453 10.195 0.415 1 98.25 61 SER B CA 1
ATOM 1676 C C . SER B 1 61 ? -17.516 9.25 -0.353 1 98.25 61 SER B C 1
ATOM 1678 O O . SER B 1 61 ? -17.922 8.664 -1.356 1 98.25 61 SER B O 1
ATOM 1680 N N . TRP B 1 62 ? -16.281 9.109 0.096 1 98.56 62 TRP B N 1
ATOM 1681 C CA . TRP B 1 62 ? -15.336 8.203 -0.534 1 98.56 62 TRP B CA 1
ATOM 1682 C C . TRP B 1 62 ? -15.719 6.75 -0.271 1 98.56 62 TRP B C 1
ATOM 1684 O O . TRP B 1 62 ? -15.547 5.891 -1.139 1 98.56 62 TRP B O 1
ATOM 1694 N N . GLN B 1 63 ? -16.219 6.465 0.943 1 98.62 63 GLN B N 1
ATOM 1695 C CA . GLN B 1 63 ? -16.672 5.109 1.241 1 98.62 63 GLN B CA 1
ATOM 1696 C C . GLN B 1 63 ? -17.797 4.688 0.302 1 98.62 63 GLN B C 1
ATOM 1698 O O . GLN B 1 63 ? -17.812 3.559 -0.189 1 98.62 63 GLN B O 1
ATOM 1703 N N . LYS B 1 64 ? -18.703 5.648 0.056 1 98.5 64 LYS B N 1
ATOM 1704 C CA . LYS B 1 64 ? -19.797 5.375 -0.87 1 98.5 64 LYS B CA 1
ATOM 1705 C C . LYS B 1 64 ? -19.266 5.078 -2.271 1 98.5 64 LYS B C 1
ATOM 1707 O O . LYS B 1 64 ? -19.703 4.121 -2.912 1 98.5 64 LYS B O 1
ATOM 1712 N N . LYS B 1 65 ? -18.344 5.906 -2.709 1 98.44 65 LYS B N 1
ATOM 1713 C CA . LYS B 1 65 ? -17.719 5.711 -4.016 1 98.44 65 LYS B CA 1
ATOM 1714 C C . LYS B 1 65 ? -17.047 4.348 -4.105 1 98.44 65 LYS B C 1
ATOM 1716 O O . LYS B 1 65 ? -17.188 3.637 -5.102 1 98.44 65 LYS B O 1
ATOM 1721 N N . ALA B 1 66 ? -16.312 3.938 -3.07 1 98.75 66 ALA B N 1
ATOM 1722 C CA . ALA B 1 66 ? -15.609 2.66 -3.033 1 98.75 66 ALA B CA 1
ATOM 1723 C C . ALA B 1 66 ? -16.594 1.49 -3.025 1 98.75 66 ALA B C 1
ATOM 1725 O O . ALA B 1 66 ? -16.391 0.504 -3.738 1 98.75 66 ALA B O 1
ATOM 1726 N N . ASN B 1 67 ? -17.641 1.613 -2.262 1 98.38 67 ASN B N 1
ATOM 1727 C CA . ASN B 1 67 ? -18.641 0.553 -2.143 1 98.38 67 ASN B CA 1
ATOM 1728 C C . ASN B 1 67 ? -19.312 0.262 -3.48 1 98.38 67 ASN B C 1
ATOM 1730 O O . ASN B 1 67 ? -19.656 -0.885 -3.771 1 98.38 67 ASN B O 1
ATOM 1734 N N . GLU B 1 68 ? -19.484 1.278 -4.297 1 98.5 68 GLU B N 1
ATOM 1735 C CA . GLU B 1 68 ? -20.078 1.113 -5.625 1 98.5 68 GLU B CA 1
ATOM 1736 C C . GLU B 1 68 ? -19.203 0.219 -6.508 1 98.5 68 GLU B C 1
ATOM 1738 O O . GLU B 1 68 ? -19.703 -0.375 -7.469 1 98.5 68 GLU B O 1
ATOM 1743 N N . LYS B 1 69 ? -17.969 0.112 -6.176 1 98.25 69 LYS B N 1
ATOM 1744 C CA . LYS B 1 69 ? -17.031 -0.705 -6.941 1 98.25 69 LYS B CA 1
ATOM 1745 C C . LYS B 1 69 ? -16.672 -1.975 -6.184 1 98.25 69 LYS B C 1
ATOM 1747 O O . LYS B 1 69 ? -15.641 -2.596 -6.461 1 98.25 69 LYS B O 1
ATOM 1752 N N . ASN B 1 70 ? -17.438 -2.293 -5.1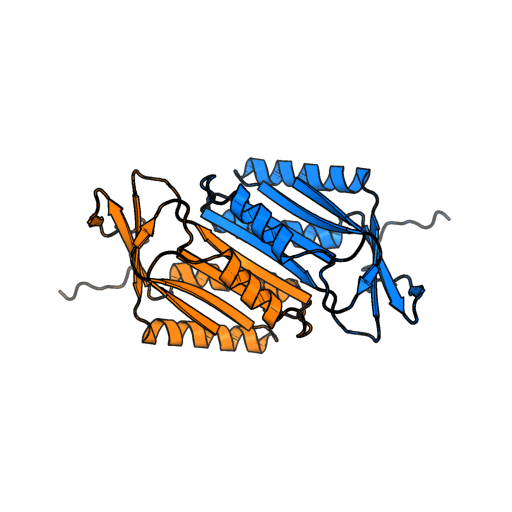05 1 98.25 70 ASN B N 1
ATOM 1753 C CA . ASN B 1 70 ? -17.219 -3.465 -4.262 1 98.25 70 ASN B CA 1
ATOM 1754 C C . ASN B 1 70 ? -15.875 -3.391 -3.535 1 98.25 70 ASN B C 1
ATOM 1756 O O . ASN B 1 70 ? -15.18 -4.398 -3.402 1 98.25 70 ASN B O 1
ATOM 1760 N N . ALA B 1 71 ? -15.516 -2.201 -3.154 1 98.88 71 ALA B N 1
ATOM 1761 C CA . ALA B 1 71 ? -14.281 -1.934 -2.42 1 98.88 71 ALA B CA 1
ATOM 1762 C C . ALA B 1 71 ? -14.57 -1.204 -1.11 1 98.88 71 ALA B C 1
ATOM 1764 O O . ALA B 1 71 ? -15.703 -0.784 -0.862 1 98.88 71 ALA B O 1
ATOM 1765 N N . ILE B 1 72 ? -13.578 -1.15 -0.271 1 98.88 72 ILE B N 1
ATOM 1766 C CA . ILE B 1 72 ? -13.633 -0.305 0.917 1 98.88 72 ILE B CA 1
ATOM 1767 C C . ILE B 1 72 ? -12.367 0.544 1.011 1 98.88 72 ILE B C 1
ATOM 1769 O O . ILE B 1 72 ? -11.32 0.169 0.481 1 98.88 72 ILE B O 1
ATOM 1773 N N . VAL B 1 73 ? -12.492 1.639 1.626 1 98.88 73 VAL B N 1
ATOM 1774 C CA . VAL B 1 73 ? -11.367 2.531 1.882 1 98.88 73 VAL B CA 1
ATOM 1775 C C . VAL B 1 73 ? -11.188 2.719 3.387 1 98.88 73 VAL B C 1
ATOM 1777 O O . VAL B 1 73 ? -12.172 2.846 4.125 1 98.88 73 VAL B O 1
ATOM 1780 N N . LEU B 1 74 ? -10 2.664 3.84 1 98.94 74 LEU B N 1
ATOM 1781 C CA . LEU B 1 74 ? -9.617 2.912 5.227 1 98.94 74 LEU B CA 1
ATOM 1782 C C . LEU B 1 74 ? -8.609 4.055 5.312 1 98.94 74 LEU B C 1
ATOM 1784 O O . LEU B 1 74 ? -7.812 4.262 4.395 1 98.94 74 LEU B O 1
ATOM 1788 N N . MET B 1 75 ? -8.656 4.723 6.445 1 98.88 75 MET B N 1
ATOM 1789 C CA . MET B 1 75 ? -7.727 5.84 6.605 1 98.88 75 MET B CA 1
ATOM 1790 C C . MET B 1 75 ? -7.406 6.074 8.078 1 98.88 75 MET B C 1
ATOM 1792 O O . MET B 1 75 ? -8.281 5.961 8.938 1 98.88 75 MET B O 1
ATOM 1796 N N . ALA B 1 76 ? -6.18 6.309 8.391 1 98.94 76 ALA B N 1
ATOM 1797 C CA . ALA B 1 76 ? -5.691 6.793 9.68 1 98.94 76 ALA B CA 1
ATOM 1798 C C . ALA B 1 76 ? -4.902 8.094 9.516 1 98.94 76 ALA B C 1
ATOM 1800 O O . ALA B 1 76 ? -4.117 8.234 8.57 1 98.94 76 ALA B O 1
ATOM 1801 N N . HIS B 1 77 ? -5.102 9.016 10.375 1 98.88 77 HIS B N 1
ATOM 1802 C CA . HIS B 1 77 ? -4.383 10.281 10.305 1 98.88 77 HIS B CA 1
ATOM 1803 C C . HIS B 1 77 ? -4.043 10.797 11.703 1 98.88 77 HIS B C 1
ATOM 1805 O O . HIS B 1 77 ? -4.785 10.555 12.656 1 98.88 77 HIS B O 1
ATOM 1811 N N . SER B 1 78 ? -2.99 11.492 11.727 1 98.75 78 SER B N 1
ATOM 1812 C CA . SER B 1 78 ? -2.506 12.078 12.977 1 98.75 78 SER B CA 1
ATOM 1813 C C . SER B 1 78 ? -3.191 13.406 13.266 1 98.75 78 SER B C 1
ATOM 1815 O O . SER B 1 78 ? -3.508 14.164 12.344 1 98.75 78 SER B O 1
ATOM 1817 N N . ARG B 1 79 ? -3.416 13.656 14.445 1 98.44 79 ARG B N 1
ATOM 1818 C CA . ARG B 1 79 ? -3.656 14.984 15.008 1 98.44 79 ARG B CA 1
ATOM 1819 C C . ARG B 1 79 ? -2.496 15.414 15.898 1 98.44 79 ARG B C 1
ATOM 1821 O O . ARG B 1 79 ? -1.942 14.609 16.641 1 98.44 79 ARG B O 1
ATOM 1828 N N . GLY B 1 80 ? -2.125 16.688 15.812 1 98.19 80 GLY B N 1
ATOM 1829 C CA . GLY B 1 80 ? -1.002 17.188 16.594 1 98.19 80 GLY B CA 1
ATOM 1830 C C . GLY B 1 80 ? 0.342 16.906 15.945 1 98.19 80 GLY B C 1
ATOM 1831 O O . GLY B 1 80 ? 0.45 16.891 14.719 1 98.19 80 GLY B O 1
ATOM 1832 N N . ASP B 1 81 ? 1.406 16.828 16.75 1 98.56 81 ASP B N 1
ATOM 1833 C CA . ASP B 1 81 ? 2.787 16.844 16.266 1 98.56 81 ASP B CA 1
ATOM 1834 C C . ASP B 1 81 ? 3.254 15.453 15.859 1 98.56 81 ASP B C 1
ATOM 1836 O O . ASP B 1 81 ? 3.039 14.484 16.594 1 98.56 81 ASP B O 1
ATOM 1840 N N . VAL B 1 82 ? 3.859 15.383 14.734 1 98.81 82 VAL B N 1
ATOM 1841 C CA . VAL B 1 82 ? 4.508 14.188 14.203 1 98.81 82 VAL B CA 1
ATOM 1842 C C . VAL B 1 82 ? 5.949 14.516 13.812 1 98.81 82 VAL B C 1
ATOM 1844 O O . VAL B 1 82 ? 6.191 15.391 12.977 1 98.81 82 VAL B O 1
ATOM 1847 N N . LYS B 1 83 ? 6.906 13.836 14.375 1 98.56 83 LYS B N 1
ATOM 1848 C CA . LYS B 1 83 ? 8.32 14.133 14.148 1 98.56 83 LYS B CA 1
ATOM 1849 C C . LYS B 1 83 ? 8.781 13.586 12.797 1 98.56 83 LYS B C 1
ATOM 1851 O O . LYS B 1 83 ? 8.078 12.797 12.164 1 98.56 83 LYS B O 1
ATOM 1856 N N . ASN B 1 84 ? 9.945 14.125 12.367 1 98.44 84 ASN B N 1
ATOM 1857 C CA . ASN B 1 84 ? 10.562 13.602 11.156 1 98.44 84 ASN B CA 1
ATOM 1858 C C . ASN B 1 84 ? 10.742 12.086 11.227 1 98.44 84 ASN B C 1
ATOM 1860 O O . ASN B 1 84 ? 11.109 11.547 12.266 1 98.44 84 ASN B O 1
ATOM 1864 N N . HIS B 1 85 ? 10.414 11.375 10.148 1 98.44 85 HIS B N 1
ATOM 1865 C CA . HIS B 1 85 ? 10.578 9.938 9.945 1 98.44 85 HIS B CA 1
ATOM 1866 C C . HIS B 1 85 ? 9.5 9.148 10.672 1 98.44 85 HIS B C 1
ATOM 1868 O O . HIS B 1 85 ? 9.562 7.922 10.742 1 98.44 85 HIS B O 1
ATOM 1874 N N . GLN B 1 86 ? 8.5 9.867 11.188 1 98.75 86 GLN B N 1
ATOM 1875 C CA . GLN B 1 86 ? 7.285 9.242 11.695 1 98.75 86 GLN B CA 1
ATOM 1876 C C . GLN B 1 86 ? 6.125 9.414 10.719 1 98.75 86 GLN B C 1
ATOM 1878 O O . GLN B 1 86 ? 6.168 10.289 9.852 1 98.75 86 GLN B O 1
ATOM 1883 N N . SER B 1 87 ? 5.121 8.57 10.867 1 98.88 87 SER B N 1
ATOM 1884 C CA . SER B 1 87 ? 4.008 8.609 9.922 1 98.88 87 SER B CA 1
ATOM 1885 C C . SER B 1 87 ? 2.865 9.469 10.445 1 98.88 87 SER B C 1
ATOM 1887 O O . SER B 1 87 ? 2.549 9.438 11.641 1 98.88 87 SER B O 1
ATOM 1889 N N . SER B 1 88 ? 2.236 10.188 9.516 1 98.88 88 SER B N 1
ATOM 1890 C CA . SER B 1 88 ? 1.088 11.023 9.859 1 98.88 88 SER B CA 1
ATOM 1891 C C . SER B 1 88 ? -0.166 10.562 9.125 1 98.88 88 SER B C 1
ATOM 1893 O O . SER B 1 88 ? -1.272 11.008 9.43 1 98.88 88 SER B O 1
ATOM 1895 N N . TYR B 1 89 ? -0.024 9.695 8.172 1 98.94 89 TYR B N 1
ATOM 1896 C CA . TYR B 1 89 ? -1.122 9.398 7.262 1 98.94 89 TYR B CA 1
ATOM 1897 C C . TYR B 1 89 ? -1.013 7.984 6.715 1 98.94 89 TYR B C 1
ATOM 1899 O O . TYR B 1 89 ? 0.048 7.574 6.234 1 98.94 89 TYR B O 1
ATOM 1907 N N . ILE B 1 90 ? -2.084 7.152 6.816 1 99 90 ILE B N 1
ATOM 1908 C CA . ILE B 1 90 ? -2.186 5.84 6.188 1 99 90 ILE B CA 1
ATOM 1909 C C . ILE B 1 90 ? -3.529 5.715 5.473 1 99 90 ILE B C 1
ATOM 1911 O O . ILE B 1 90 ? -4.57 6.066 6.031 1 99 90 ILE B O 1
ATOM 1915 N N . ALA B 1 91 ? -3.486 5.371 4.27 1 98.94 91 ALA B N 1
ATOM 1916 C CA . ALA B 1 91 ? -4.68 5.016 3.504 1 98.94 91 ALA B CA 1
ATOM 1917 C C . ALA B 1 91 ? -4.613 3.57 3.023 1 98.94 91 ALA B C 1
ATOM 1919 O O . ALA B 1 91 ? -3.525 3.045 2.762 1 98.94 91 ALA B O 1
ATOM 1920 N N . CYS B 1 92 ? -5.75 2.994 2.873 1 98.94 92 CYS B N 1
ATOM 1921 C CA . CYS B 1 92 ? -5.809 1.617 2.396 1 98.94 92 CYS B CA 1
ATOM 1922 C C . CYS B 1 92 ? -7.07 1.379 1.573 1 98.94 92 CYS B C 1
ATOM 1924 O O . CYS B 1 92 ? -8.133 1.91 1.894 1 98.94 92 CYS B O 1
ATOM 1926 N N . VAL B 1 93 ? -6.953 0.657 0.551 1 98.94 93 VAL B N 1
ATOM 1927 C CA . VAL B 1 93 ? -8.094 0.188 -0.233 1 98.94 93 VAL B CA 1
ATOM 1928 C C . VAL B 1 93 ? -8.07 -1.337 -0.316 1 98.94 93 VAL B C 1
ATOM 1930 O O . VAL B 1 93 ? -7.02 -1.937 -0.557 1 98.94 93 VAL B O 1
ATOM 1933 N N . CYS B 1 94 ? -9.156 -1.963 -0.071 1 98.94 94 CYS B N 1
ATOM 1934 C CA . CYS B 1 94 ? -9.367 -3.391 -0.277 1 98.94 94 CYS B CA 1
ATOM 1935 C C . CYS B 1 94 ? -10.422 -3.635 -1.354 1 98.94 94 CYS B C 1
ATOM 1937 O O . CYS B 1 94 ? -11.5 -3.035 -1.324 1 98.94 94 CYS B O 1
ATOM 1939 N N . SER B 1 95 ? -10.141 -4.449 -2.268 1 98.88 95 SER B N 1
ATOM 1940 C CA . SER B 1 95 ? -11.102 -4.797 -3.309 1 98.88 95 SER B CA 1
ATOM 1941 C C . SER B 1 95 ? -10.852 -6.199 -3.848 1 98.88 95 SER B C 1
ATOM 1943 O O . SER B 1 95 ? -9.766 -6.75 -3.684 1 98.88 95 SER B O 1
ATOM 1945 N N . PRO B 1 96 ? -11.852 -6.797 -4.465 1 98.38 96 PRO B N 1
ATOM 1946 C CA . PRO B 1 96 ? -11.664 -8.125 -5.047 1 98.38 96 PRO B CA 1
ATOM 1947 C C . PRO B 1 96 ? -10.672 -8.125 -6.207 1 98.38 96 PRO B C 1
ATOM 1949 O O . PRO B 1 96 ? -9.93 -9.102 -6.391 1 98.38 96 PRO B O 1
ATOM 1952 N N . LYS B 1 97 ? -10.562 -7.039 -6.941 1 97.81 97 LYS B N 1
ATOM 1953 C CA . LYS B 1 97 ? -9.75 -6.965 -8.148 1 97.81 97 LYS B CA 1
ATOM 1954 C C . LYS B 1 97 ? -8.68 -5.887 -8.023 1 97.81 97 LYS B C 1
ATOM 1956 O O . LYS B 1 97 ? -8.93 -4.812 -7.473 1 97.81 97 LYS B O 1
ATOM 1961 N N . ARG B 1 98 ? -7.527 -6.199 -8.586 1 98.25 98 ARG B N 1
ATOM 1962 C CA . ARG B 1 98 ? -6.367 -5.332 -8.414 1 98.25 98 ARG B CA 1
ATOM 1963 C C . ARG B 1 98 ? -6.617 -3.961 -9.039 1 98.25 98 ARG B C 1
ATOM 1965 O O . ARG B 1 98 ? -6.223 -2.938 -8.477 1 98.25 98 ARG B O 1
ATOM 1972 N N . ARG B 1 99 ? -7.266 -3.947 -10.203 1 98.25 99 ARG B N 1
ATOM 1973 C CA . ARG B 1 99 ? -7.418 -2.705 -10.961 1 98.25 99 ARG B CA 1
ATOM 1974 C C . ARG B 1 99 ? -8.211 -1.675 -10.156 1 98.25 99 ARG B C 1
ATOM 1976 O O . ARG B 1 99 ? -7.844 -0.497 -10.125 1 98.25 99 ARG B O 1
ATOM 1983 N N . VAL B 1 100 ? -9.242 -2.125 -9.508 1 98.75 100 VAL B N 1
ATOM 1984 C CA . VAL B 1 100 ? -10.07 -1.236 -8.703 1 98.75 100 VAL B CA 1
ATOM 1985 C C . VAL B 1 100 ? -9.242 -0.652 -7.559 1 98.75 100 VAL B C 1
ATOM 1987 O O . VAL B 1 100 ? -9.281 0.555 -7.309 1 98.75 100 VAL B O 1
ATOM 1990 N N . ALA B 1 101 ? -8.477 -1.485 -6.82 1 98.88 101 ALA B N 1
ATOM 1991 C CA . ALA B 1 101 ? -7.664 -1.042 -5.691 1 98.88 101 ALA B CA 1
ATOM 1992 C C . ALA B 1 101 ? -6.617 -0.026 -6.141 1 98.88 101 ALA B C 1
ATOM 1994 O O . ALA B 1 101 ? -6.426 1.006 -5.492 1 98.88 101 ALA B O 1
ATOM 1995 N N . LEU B 1 102 ? -5.965 -0.32 -7.305 1 98.88 102 LEU B N 1
ATOM 1996 C CA . LEU B 1 102 ? -4.914 0.542 -7.832 1 98.88 102 LEU B CA 1
ATOM 1997 C C . LEU B 1 102 ? -5.477 1.9 -8.234 1 98.88 102 LEU B C 1
ATOM 1999 O O . LEU B 1 102 ? -4.879 2.939 -7.938 1 98.88 102 LEU B O 1
ATOM 2003 N N . GLU B 1 103 ? -6.621 1.89 -8.828 1 98.81 103 GLU B N 1
ATOM 2004 C CA . GLU B 1 103 ? -7.25 3.135 -9.258 1 98.81 103 GLU B CA 1
ATOM 2005 C C . GLU B 1 103 ? -7.746 3.945 -8.07 1 98.81 103 GLU B C 1
ATOM 2007 O O . GLU B 1 103 ? -7.496 5.148 -7.98 1 98.81 103 GLU B O 1
ATOM 2012 N N . LEU B 1 104 ? -8.406 3.316 -7.164 1 98.88 104 LEU B N 1
ATOM 2013 C CA . LEU B 1 104 ? -9.047 4.016 -6.055 1 98.88 104 LEU B CA 1
ATOM 2014 C C . LEU B 1 104 ? -8 4.598 -5.109 1 98.88 104 LEU B C 1
ATOM 2016 O O . LEU B 1 104 ? -8.18 5.699 -4.582 1 98.88 104 LEU B O 1
ATOM 2020 N N . ILE B 1 105 ? -6.883 3.879 -4.863 1 98.94 105 ILE B N 1
ATOM 2021 C CA . ILE B 1 105 ? -5.883 4.406 -3.939 1 98.94 105 ILE B CA 1
ATOM 2022 C C . ILE B 1 105 ? -5.262 5.672 -4.52 1 98.94 105 ILE B C 1
ATOM 2024 O O . ILE B 1 105 ? -4.984 6.625 -3.789 1 98.94 105 ILE B O 1
ATOM 2028 N N . ASP B 1 106 ? -5.031 5.633 -5.855 1 98.88 106 ASP B N 1
ATOM 2029 C CA . ASP B 1 106 ? -4.5 6.812 -6.531 1 98.88 106 ASP B CA 1
ATOM 2030 C C . ASP B 1 106 ? -5.453 7.996 -6.395 1 98.88 106 ASP B C 1
ATOM 2032 O O . ASP B 1 106 ? -5.051 9.078 -5.961 1 98.88 106 ASP B O 1
ATOM 2036 N N . GLU B 1 107 ? -6.691 7.781 -6.711 1 98.81 107 GLU B N 1
ATOM 2037 C CA . GLU B 1 107 ? -7.703 8.836 -6.656 1 98.81 107 GLU B CA 1
ATOM 2038 C C . GLU B 1 107 ? -7.902 9.328 -5.227 1 98.81 107 GLU B C 1
ATOM 2040 O O . GLU B 1 107 ? -8.023 10.539 -4.996 1 98.81 107 GLU B O 1
ATOM 2045 N N . PHE B 1 108 ? -7.949 8.445 -4.285 1 98.88 108 PHE B N 1
ATOM 2046 C CA . PHE B 1 108 ? -8.234 8.773 -2.895 1 98.88 108 PHE B CA 1
ATOM 2047 C C . PHE B 1 108 ? -7.113 9.617 -2.299 1 98.88 108 PHE B C 1
ATOM 2049 O O . PHE B 1 108 ? -7.371 10.664 -1.698 1 98.88 108 PHE B O 1
ATOM 2056 N N . VAL B 1 109 ? -5.844 9.18 -2.502 1 98.81 109 VAL B N 1
ATOM 2057 C CA . VAL B 1 109 ? -4.699 9.891 -1.935 1 98.81 109 VAL B CA 1
ATOM 2058 C C . VAL B 1 109 ? -4.59 11.281 -2.555 1 98.81 109 VAL B C 1
ATOM 2060 O O . VAL B 1 109 ? -4.34 12.258 -1.851 1 98.81 109 VAL B O 1
ATOM 2063 N N . GLU B 1 110 ? -4.859 11.359 -3.857 1 98.5 110 GLU B N 1
ATOM 2064 C CA . GLU B 1 110 ? -4.797 12.664 -4.52 1 98.5 110 GLU B CA 1
ATOM 2065 C C . GLU B 1 110 ? -5.91 13.586 -4.035 1 98.5 110 GLU B C 1
ATOM 2067 O O . GLU B 1 110 ? -5.68 14.773 -3.811 1 98.5 110 GLU B O 1
ATOM 2072 N N . ASP B 1 111 ? -7.051 13.078 -3.916 1 98.5 111 ASP B N 1
ATOM 2073 C CA . ASP B 1 111 ? -8.164 13.883 -3.426 1 98.5 111 ASP B CA 1
ATOM 2074 C C . ASP B 1 111 ? -7.941 14.312 -1.977 1 98.5 111 ASP B C 1
ATOM 2076 O O . ASP B 1 111 ? -8.289 15.422 -1.589 1 98.5 111 ASP B O 1
ATOM 2080 N N . PHE B 1 112 ? -7.383 13.406 -1.176 1 98.12 112 PHE B N 1
ATOM 2081 C CA . PHE B 1 112 ? -7.031 13.734 0.203 1 98.12 112 PHE B CA 1
ATOM 2082 C C . PHE B 1 112 ? -6.125 14.953 0.259 1 98.12 112 PHE B C 1
ATOM 2084 O O . PHE B 1 112 ? -6.391 15.898 1.01 1 98.12 112 PHE B O 1
ATOM 2091 N N . LYS B 1 113 ? -5.16 14.945 -0.566 1 95.81 113 LYS B N 1
ATOM 2092 C CA . LYS B 1 113 ? -4.188 16.031 -0.574 1 95.81 113 LYS B CA 1
ATOM 2093 C C . LYS B 1 113 ? -4.832 17.344 -1.028 1 95.81 113 LYS B C 1
ATOM 2095 O O . LYS B 1 113 ? -4.492 18.406 -0.524 1 95.81 113 LYS B O 1
ATOM 2100 N N . ALA B 1 114 ? -5.773 17.234 -1.887 1 95.38 114 ALA B N 1
ATOM 2101 C CA . ALA B 1 114 ? -6.371 18.422 -2.502 1 95.38 114 ALA B 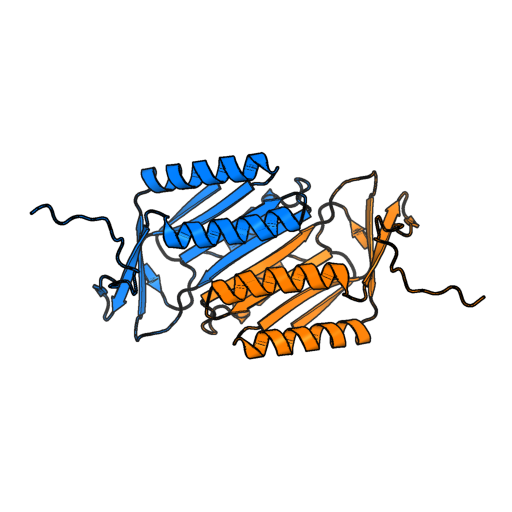CA 1
ATOM 2102 C C . ALA B 1 114 ? -7.5 18.984 -1.637 1 95.38 114 ALA B C 1
ATOM 2104 O O . ALA B 1 114 ? -7.676 20.203 -1.543 1 95.38 114 ALA B O 1
ATOM 2105 N N . LYS B 1 115 ? -8.234 18.031 -0.965 1 94.81 115 LYS B N 1
ATOM 2106 C CA . LYS B 1 115 ? -9.539 18.484 -0.51 1 94.81 115 LYS B CA 1
ATOM 2107 C C . LYS B 1 115 ? -9.766 18.141 0.958 1 94.81 115 LYS B C 1
ATOM 2109 O O . LYS B 1 115 ? -10.688 18.656 1.591 1 94.81 115 LYS B O 1
ATOM 2114 N N . ALA B 1 116 ? -9.023 17.172 1.492 1 94.31 116 ALA B N 1
ATOM 2115 C CA . ALA B 1 116 ? -9.312 16.781 2.873 1 94.31 116 ALA B CA 1
ATOM 2116 C C . ALA B 1 116 ? -9.188 17.984 3.809 1 94.31 116 ALA B C 1
ATOM 2118 O O . ALA B 1 116 ? -8.25 18.781 3.691 1 94.31 116 ALA B O 1
ATOM 2119 N N . PRO B 1 117 ? -10.117 18.234 4.684 1 94.81 117 PRO B N 1
ATOM 2120 C CA . PRO B 1 117 ? -10.117 19.375 5.602 1 94.81 117 PRO B CA 1
ATOM 2121 C C . PRO B 1 117 ? -9.125 19.219 6.746 1 94.81 117 PRO B C 1
ATOM 2123 O O . PRO B 1 117 ? -9.523 19.125 7.91 1 94.81 117 PRO B O 1
ATOM 2126 N N . ILE B 1 118 ? -7.883 19.219 6.516 1 95.69 118 ILE B N 1
ATOM 2127 C CA . ILE B 1 118 ? -6.793 19.078 7.473 1 95.69 118 ILE B CA 1
ATOM 2128 C C . ILE B 1 118 ? -5.773 20.188 7.266 1 95.69 118 ILE B C 1
ATOM 2130 O O . ILE B 1 118 ? -5.336 20.438 6.141 1 95.69 118 ILE B O 1
ATOM 2134 N N . TRP B 1 119 ? -5.465 20.922 8.281 1 94.62 119 TRP B N 1
ATOM 2135 C CA . TRP B 1 119 ? -4.457 21.984 8.234 1 94.62 119 TRP B CA 1
ATOM 2136 C C . TRP B 1 119 ? -3.1 21.453 8.688 1 94.62 119 TRP B C 1
ATOM 2138 O O . TRP B 1 119 ? -3.006 20.719 9.672 1 94.62 119 TRP B O 1
ATOM 2148 N N . LYS B 1 120 ? -2.182 21.812 7.988 1 95.81 120 LYS B N 1
ATOM 2149 C CA . LYS B 1 120 ? -0.818 21.344 8.227 1 95.81 120 LYS B CA 1
ATOM 2150 C C . LYS B 1 120 ? 0.104 22.516 8.594 1 95.81 120 LYS B C 1
ATOM 2152 O O . LYS B 1 120 ? 0.021 23.594 7.992 1 95.81 120 LYS B O 1
ATOM 2157 N N . TYR B 1 121 ? 1.003 22.281 9.578 1 96.5 121 TYR B N 1
ATOM 2158 C CA . TYR B 1 121 ? 1.994 23.25 10.023 1 96.5 121 TYR B CA 1
ATOM 2159 C C . TYR B 1 121 ? 3.387 22.625 10.055 1 96.5 121 TYR B C 1
ATOM 2161 O O . TYR B 1 121 ? 3.545 21.453 10.406 1 96.5 121 TYR B O 1
ATOM 2169 N N . ASP B 1 122 ? 4.398 23.438 9.781 1 97.12 122 ASP B N 1
ATOM 2170 C CA . ASP B 1 122 ? 5.785 23.062 10.023 1 97.12 122 ASP B CA 1
ATOM 2171 C C . ASP B 1 122 ? 6.164 23.266 11.484 1 97.12 122 ASP B C 1
ATOM 2173 O O . ASP B 1 122 ? 5.758 24.25 12.102 1 97.12 122 ASP B O 1
ATOM 2177 N N . ILE B 1 123 ? 6.855 22.312 12.031 1 97.5 123 ILE B N 1
ATOM 2178 C CA . ILE B 1 123 ? 7.43 22.531 13.352 1 97.5 123 ILE B CA 1
ATOM 2179 C C . ILE B 1 123 ? 8.875 23.016 13.211 1 97.5 123 ILE B C 1
ATOM 2181 O O . ILE B 1 123 ? 9.742 22.266 12.75 1 97.5 123 ILE B O 1
ATOM 2185 N N . ILE B 1 124 ? 9.102 24.234 13.57 1 96.44 124 ILE B N 1
ATOM 2186 C CA . ILE B 1 124 ? 10.414 24.859 13.508 1 96.44 124 ILE B CA 1
ATOM 2187 C C . ILE B 1 124 ? 10.742 25.5 14.859 1 96.44 124 ILE B C 1
ATOM 2189 O O . ILE B 1 124 ? 9.977 26.312 15.367 1 96.44 124 ILE B O 1
ATOM 2193 N N . ASN B 1 125 ? 11.844 25.078 15.406 1 95.56 125 ASN B N 1
ATOM 2194 C CA . ASN B 1 125 ? 12.258 25.562 16.719 1 95.56 125 ASN B CA 1
ATOM 2195 C C . ASN B 1 125 ? 11.148 25.391 17.75 1 95.56 125 ASN B C 1
ATOM 2197 O O . ASN B 1 125 ? 10.852 26.312 18.516 1 95.56 125 ASN B O 1
ATOM 2201 N N . GLY B 1 126 ? 10.453 24.281 17.688 1 93.88 126 GLY B N 1
ATOM 2202 C CA . GLY B 1 126 ? 9.438 23.891 18.656 1 93.88 126 GLY B CA 1
ATOM 2203 C C . GLY B 1 126 ? 8.125 24.625 18.453 1 93.88 126 GLY B C 1
ATOM 2204 O O . GLY B 1 126 ? 7.207 24.5 19.281 1 93.88 126 GLY B O 1
ATOM 2205 N N . GLN B 1 127 ? 8.047 25.422 17.359 1 94.88 127 GLN B N 1
ATOM 2206 C CA . GLN B 1 127 ? 6.848 26.219 17.125 1 94.88 127 GLN B CA 1
ATOM 2207 C C . GLN B 1 127 ? 6.168 25.812 15.82 1 94.88 127 GLN B C 1
ATOM 2209 O O . GLN B 1 127 ? 6.84 25.469 14.844 1 94.88 127 GLN B O 1
ATOM 2214 N N . ARG B 1 128 ? 4.836 25.891 15.938 1 94.38 128 ARG B N 1
ATOM 2215 C CA . ARG B 1 128 ? 4.066 25.688 14.719 1 94.38 128 ARG B CA 1
ATOM 2216 C C . ARG B 1 128 ? 4.129 26.906 13.812 1 94.38 128 ARG B C 1
ATOM 2218 O O . ARG B 1 128 ? 3.859 28.031 14.258 1 94.38 128 ARG B O 1
ATOM 2225 N N . VAL B 1 129 ? 4.609 26.625 12.625 1 91.81 129 VAL B N 1
ATOM 2226 C CA . VAL B 1 129 ? 4.645 27.688 11.633 1 91.81 129 VAL B CA 1
ATOM 2227 C C . VAL B 1 129 ? 3.811 27.297 10.414 1 91.81 129 VAL B C 1
ATOM 2229 O O . VAL B 1 129 ? 3.988 26.203 9.867 1 91.81 129 VAL B O 1
ATOM 2232 N N . TYR B 1 130 ? 2.801 28.219 10.289 1 83.12 130 TYR B N 1
ATOM 2233 C CA . TYR B 1 130 ? 1.93 27.906 9.164 1 83.12 130 TYR B CA 1
ATOM 2234 C C . TYR B 1 130 ? 2.744 27.625 7.91 1 83.12 130 TYR B C 1
ATOM 2236 O O . TYR B 1 130 ? 3.635 28.391 7.555 1 83.12 130 TYR B O 1
ATOM 2244 N N . ALA B 1 131 ? 2.648 26.453 7.703 1 66 131 ALA B N 1
ATOM 2245 C CA . ALA B 1 131 ? 3.34 26.016 6.492 1 66 131 ALA B CA 1
ATOM 2246 C C . ALA B 1 131 ? 2.777 26.703 5.254 1 66 131 ALA B C 1
ATOM 2248 O O . ALA B 1 131 ? 1.597 26.547 4.934 1 66 131 ALA B O 1
ATOM 2249 N N . ILE B 1 132 ? 3.076 28.078 5.184 1 53.22 132 ILE B N 1
ATOM 2250 C CA . ILE B 1 132 ? 2.57 28.734 3.982 1 53.22 132 ILE B CA 1
ATOM 2251 C C . ILE B 1 132 ? 2.562 27.75 2.816 1 53.22 132 ILE B C 1
ATOM 2253 O O . ILE B 1 132 ? 3.596 27.172 2.479 1 53.22 132 ILE B O 1
ATOM 2257 N N . ASP B 1 133 ? 1.706 27.094 2.824 1 49.22 133 ASP B N 1
ATOM 2258 C CA . ASP B 1 133 ? 1.598 26.219 1.664 1 49.22 133 ASP B CA 1
ATOM 2259 C C . ASP B 1 133 ? 2.443 26.734 0.502 1 49.22 133 ASP B C 1
ATOM 2261 O O . ASP B 1 133 ? 2.469 27.938 0.234 1 49.22 133 ASP B O 1
ATOM 2265 N N . ARG B 1 134 ? 3.564 26.109 -0.001 1 42.41 134 ARG B N 1
ATOM 2266 C CA . ARG B 1 134 ? 3.545 25.984 -1.454 1 42.41 134 ARG B CA 1
ATOM 2267 C C . ARG B 1 134 ? 2.123 25.781 -1.968 1 42.41 134 ARG B C 1
ATOM 2269 O O . ARG B 1 134 ? 1.809 24.734 -2.545 1 42.41 134 ARG B O 1
ATOM 2276 N N . SER B 1 135 ? 1.174 25.953 -1.233 1 39.09 135 SER B N 1
ATOM 2277 C CA . SER B 1 135 ? -0.273 25.891 -1.412 1 39.09 135 SER B CA 1
ATOM 2278 C C . SER B 1 135 ? -0.723 26.688 -2.629 1 39.09 135 SER B C 1
ATOM 2280 O O . SER B 1 135 ? -0.317 27.844 -2.805 1 39.09 135 SER B O 1
ATOM 2282 N N . THR B 1 136 ? -0.937 26.031 -3.658 1 37.84 136 THR B N 1
ATOM 2283 C CA . THR B 1 136 ? -1.609 26.703 -4.762 1 37.84 136 THR B CA 1
ATOM 2284 C C . THR B 1 136 ? -2.756 27.562 -4.25 1 37.84 136 THR B C 1
ATOM 2286 O O . THR B 1 136 ? -3.578 27.109 -3.455 1 37.84 136 THR B O 1
ATOM 2289 N N . ALA B 1 137 ? -2.664 28.938 -4.164 1 37.5 137 ALA B N 1
ATOM 2290 C CA . ALA B 1 137 ? -3.674 29.953 -3.928 1 37.5 137 ALA B CA 1
ATOM 2291 C C . ALA B 1 137 ? -5.074 29.438 -4.234 1 37.5 137 ALA B C 1
ATOM 2293 O O . ALA B 1 137 ? -5.328 28.922 -5.328 1 37.5 137 ALA B O 1
ATOM 2294 N N . ILE B 1 138 ? -5.785 28.891 -3.299 1 37.19 138 ILE B N 1
ATOM 2295 C CA . ILE B 1 138 ? -7.211 28.797 -3.602 1 37.19 138 ILE B CA 1
ATOM 2296 C C . ILE B 1 138 ? -7.699 30.109 -4.199 1 37.19 138 ILE B C 1
ATOM 2298 O O . ILE B 1 138 ? -7.473 31.188 -3.625 1 37.19 138 ILE B O 1
ATOM 2302 N N . GLU B 1 139 ? -7.895 30.344 -5.406 1 36.94 139 GLU B N 1
ATOM 2303 C CA . GLU B 1 139 ? -8.312 31.547 -6.117 1 36.94 139 GLU B CA 1
ATOM 2304 C C . GLU B 1 139 ? -9.438 32.25 -5.379 1 36.94 139 GLU B C 1
ATOM 2306 O O . GLU B 1 139 ? -9.531 33.5 -5.414 1 36.94 139 GLU B O 1
ATOM 2311 N N . GLY B 1 140 ? -10.531 31.562 -4.949 1 33.22 140 GLY B N 1
ATOM 2312 C CA . GLY B 1 140 ? -11.82 32.219 -4.758 1 33.22 140 GLY B CA 1
ATOM 2313 C C . GLY B 1 140 ? -11.938 32.938 -3.424 1 33.22 140 GLY B C 1
ATOM 2314 O O . GLY B 1 140 ? -13.031 33.281 -2.998 1 33.22 140 GLY B O 1
ATOM 2315 N N . ALA B 1 141 ? -11.094 32.875 -2.531 1 36.16 141 ALA B N 1
ATOM 2316 C CA . ALA B 1 141 ? -11.469 33.594 -1.328 1 36.16 141 ALA B CA 1
ATOM 2317 C C . ALA B 1 141 ? -11.484 35.094 -1.591 1 36.16 141 ALA B C 1
ATOM 2319 O O . ALA B 1 141 ? -10.438 35.719 -1.784 1 36.16 141 ALA B O 1
ATOM 2320 N N . GLY B 1 142 ? -12.438 35.531 -2.447 1 31.8 142 GLY B N 1
ATOM 2321 C CA . GLY B 1 142 ? -12.703 36.969 -2.688 1 31.8 142 GLY B CA 1
ATOM 2322 C C . GLY B 1 142 ? -12.703 37.781 -1.42 1 31.8 142 GLY B C 1
ATOM 2323 O O . GLY B 1 142 ? -13.305 37.406 -0.417 1 31.8 142 GLY B O 1
ATOM 2324 N N . VAL B 1 143 ? -11.664 38.438 -1.148 1 34.06 143 VAL B N 1
ATOM 2325 C CA . VAL B 1 143 ? -11.547 39.562 -0.224 1 34.06 143 VAL B CA 1
ATOM 2326 C C . VAL B 1 143 ? -12.758 40.469 -0.368 1 34.06 143 VAL B C 1
ATOM 2328 O O . VAL B 1 143 ? -13.062 40.938 -1.466 1 34.06 143 VAL B O 1
ATOM 2331 N N . LEU B 1 144 ? -13.906 40.25 0.357 1 28.47 144 LEU B N 1
ATOM 2332 C CA . LEU B 1 144 ? -14.93 41.281 0.457 1 28.47 144 LEU B CA 1
ATOM 2333 C C . LEU B 1 144 ? -14.297 42.656 0.629 1 28.47 144 LEU B C 1
ATOM 2335 O O . LEU B 1 144 ? -13.492 42.875 1.537 1 28.47 144 LEU B O 1
ATOM 2339 N N . ASN B 1 145 ? -14.055 43.281 -0.415 1 27.59 145 ASN B N 1
ATOM 2340 C CA . ASN B 1 145 ? -13.953 44.719 -0.317 1 27.59 145 ASN B CA 1
ATOM 2341 C C . ASN B 1 145 ? -15.164 45.344 0.38 1 27.59 145 ASN B C 1
ATOM 2343 O O . ASN B 1 145 ? -16.297 44.875 0.178 1 27.59 145 ASN B O 1
#

InterPro domains:
  IPR003448 Molybdopterin biosynthesis MoaE [PF02391] (18-114)
  IPR003448 Molybdopterin biosynthesis MoaE [cd00756] (15-126)
  IPR036563 Molybdopterin biosynthesis MoaE subunit superfamily [G3DSA:3.90.1170.40] (1-145)
  IPR036563 Molybdopterin biosynthesis MoaE subunit superfamily [SSF54690] (16-139)

Sequence (290 aa):
MLQIFDGDLAVEQITNSWYEKYKNLNYGAIITFVGVVRNENNIEGLSFDIYEPILKLWFDSWQKKANEKNAIVLMAHSRGDVKNHQSSYIACVCSPKRRVALELIDEFVEDFKAKAPIWKYDIINGQRVYAIDRSTAIEGAGVLNMLQIFDGDLAVEQITNSWYEKYKNLNYGAIITFVGVVRNENNIEGLSFDIYEPILKLWFDSWQKKANEKNAIVLMAHSRGDVKNHQSSYIACVCSPKRRVALELIDEFVEDFKAKAPIWKYDIINGQRVYAIDRSTAIEGAGVLN

Solvent-accessible surface area (backbone atoms only — not comparable to full-atom values): 15004 Å² total; per-residue (Å²): 92,82,46,79,39,83,24,48,52,62,57,61,63,54,55,42,52,51,46,67,70,43,37,76,70,48,28,23,15,40,36,38,39,38,33,26,37,49,75,50,94,78,38,59,25,36,30,32,49,71,48,60,72,62,36,49,52,57,48,50,55,50,37,54,58,27,46,76,70,61,26,46,49,37,37,38,36,39,32,44,58,24,44,48,46,32,27,44,37,36,39,34,20,38,10,53,44,57,67,59,26,53,51,48,45,48,53,48,55,53,44,44,75,73,62,51,60,60,48,62,23,33,23,45,95,89,33,82,36,77,43,71,56,94,53,74,74,73,78,75,75,68,72,82,123,92,81,45,78,38,83,25,50,53,61,58,61,63,54,54,42,53,51,46,67,68,43,38,75,70,48,28,22,15,40,35,36,40,37,33,26,37,50,74,49,93,78,38,59,24,38,31,31,50,71,48,61,71,61,38,49,52,57,48,49,54,50,38,53,57,29,44,77,70,60,25,45,49,36,38,37,36,38,30,43,58,23,44,49,46,30,27,43,38,36,38,32,19,38,10,53,43,56,67,58,25,54,50,48,46,48,53,48,55,51,45,44,74,73,61,52,59,60,48,62,24,32,23,44,94,91,33,82,36,76,44,67,54,96,50,76,76,73,79,74,76,69,74,82,123

Radius of gyration: 20.78 Å; Cα contacts (8 Å, |Δi|>4): 565; chains: 2; bounding box: 37×76×58 Å

Foldseek 3Di:
DEAEEAEFDPVCVVVVVVCVVCVPVLFPDKDKDWAFAACDPQFFWKAKDADVVVLVVVQVVLQVVQVVQVKGKYKYAYHTTYGGRTTGIMIMMTHNDHVSRVVSVVVVVVCCVVPRRMFMFTHHPNDTHRPPPVPDPPPPPPPPD/DEAEEAEFDPVCVVVVVVCVVCVPVLFPDKDKDWDFAAPDPQFFWKAKDADVVVLVVVQVVLQVVQVVQVKGKYKYAYHTTYGGGTTGIMIMMTHNDHVSRVVSVVVVVVCCVVPRRMFMFTHHPNDTHRPPPCDDPPPPPPPPD

Secondary structure (DSSP, 8-state):
-EEEEESS--HHHHHHHHHHHHTTTT-SEEEEEEEE----TT--EEEEEE-HHHHHHHHHHHHHHHHHTT-EEEEEEEEEEEETTSEEEEEEEEESSHHHHHHHHHHHHHHHHHH--EEEEEEETTEEEE---S----TT-----/-EEEEESS--HHHHHHHHHHHHTTTT-SEEEEEEEE----TT--EEEEEE-HHHHHHHHHHHHHHHHTTT-EEEEEEEEEEEETTSEEEEEEEEESSHHHHHHHHHHHHHHHHHH--EEEEEEETTEEEE---S----TT-----

Organism: Aliarcobacter butzleri (strain RM4018) (NCBI:txid367737)

pLDDT: mean 91.72, std 18.15, range [26.75, 99.0]

Nearest PDB structures (foldseek):
  3rpf-assembly3_B  TM=9.467E-01  e=2.364E-18  Helicobacter pylori 26695
  7l32-assembly2_C  TM=8.020E-01  e=1.044E-09  Burkholderia ambifaria MC40-6
  7l32-assembly2_B  TM=7.812E-01  e=7.620E-10  Burkholderia ambifaria MC40-6
  1nvj-assembly2_D  TM=7.863E-01  e=1.261E-09  Escherichia coli
  1nvj-assembly2_C  TM=8.162E-01  e=1.669E-08  Escherichia coli